Protein AF-G7EL21-F1 (afdb_monomer_lite)

Radius of gyration: 21.85 Å; chains: 1; bounding box: 55×38×61 Å

pLDDT: mean 81.53, std 14.67, range [32.59, 96.0]

Sequence (234 aa):
MVETQSALITNDAVVLGLLAVILGFIFKTSNSERPALKRFYKYVPALLLCYFLPSLLNTFGIVDGNKSNVYYVASRYLLPACLILLTISIDLKAIINLGPKALIMFLVGTLGIVIGGPLAILVVSVFDPNIVGGHGPDAVWRGMTTVAGSWIGGGANQASMKEMFEVGGDIFSVMVTVDVIVANIWMAVLLLMAANHKKIDAATGADTSAIEDLKNVLKPITPSMHVFLLLTIT

Secondary structure (DSSP, 8-state):
-------SB--HHHHHHHHHHHHHHHHHHHT---HHHHHHHHHS-HHHHHHHHHHHHHHTTSB-TTT-THHHHIIIIIHHHHHHHHHHHS-HHHHHHTTHHHHHHHHHHHHHHHHHHHHHHHHHHHH-HHHH---STT-HHHHHHHHHHHHHHHHHHHHHHHHHTT--HHHHHHHHHHHHHHHHHHHHHHHHHHHTHHHHHHHHT---HHHHHHHHHHS-SSTTHHHHHHHT--

Foldseek 3Di:
DPPPLQQQDDDLVVLVVVLVVQLVVLVCLCPDPDPVSVVVCLQPPSVNSNVPVNVVSCVVSNDPPVNHCNVVCCVPPVVVVVVVVVVVLDDPVLVCVCPVVVVVVVVVVVVCCVVVLVVVLVVVCVVPVVVQDDDPQAHLVLLVQLLVLCVVPRPVRSVVSCVVSVHDPVSVVVSVVCSVVVVVVVVSVVVNCVVVVVVVCVVVVNDCPSVVVVVVVSPDPDDCVVVVVVVVVD

Structure (mmCIF, N/CA/C/O backbone):
data_AF-G7EL21-F1
#
_entry.id   AF-G7EL21-F1
#
loop_
_atom_site.group_PDB
_atom_site.id
_atom_site.type_symbol
_atom_site.label_atom_id
_atom_site.label_alt_id
_atom_site.label_comp_id
_atom_site.label_asym_id
_atom_site.label_entity_id
_atom_site.label_seq_id
_atom_site.pdbx_PDB_ins_code
_atom_site.Cartn_x
_atom_site.Cartn_y
_atom_site.Cartn_z
_atom_site.occupancy
_atom_site.B_iso_or_equiv
_atom_site.auth_seq_id
_atom_site.auth_comp_id
_atom_site.auth_asym_id
_atom_site.auth_atom_id
_atom_site.pdbx_PDB_model_num
ATOM 1 N N . MET A 1 1 ? -5.943 -9.138 -35.737 1.00 33.69 1 MET A N 1
ATOM 2 C CA . MET A 1 1 ? -7.060 -8.177 -35.647 1.00 33.69 1 MET A CA 1
ATOM 3 C C . MET A 1 1 ? -7.671 -8.347 -34.271 1.00 33.69 1 MET A C 1
ATOM 5 O O . MET A 1 1 ? -8.226 -9.403 -34.012 1.00 33.69 1 MET A O 1
ATOM 9 N N . VAL A 1 2 ? -7.449 -7.396 -33.362 1.00 41.53 2 VAL A N 1
ATOM 10 C CA . VAL A 1 2 ? -8.116 -7.393 -32.051 1.00 41.53 2 VAL A CA 1
ATOM 11 C C . VAL A 1 2 ? -9.531 -6.891 -32.312 1.00 41.53 2 VAL A C 1
ATOM 13 O O . VAL A 1 2 ? -9.685 -5.760 -32.774 1.00 41.53 2 VAL A O 1
ATOM 16 N N . GLU A 1 3 ? -10.544 -7.736 -32.113 1.00 40.97 3 GLU A N 1
ATOM 17 C CA . GLU A 1 3 ? -11.933 -7.284 -32.173 1.00 40.97 3 GLU A CA 1
ATOM 18 C C . GLU A 1 3 ? -12.096 -6.111 -31.210 1.00 40.97 3 GLU A C 1
ATOM 20 O O . GLU A 1 3 ? -11.820 -6.212 -30.014 1.00 40.97 3 GLU A O 1
ATOM 25 N N . THR A 1 4 ? -12.489 -4.960 -31.748 1.00 46.72 4 THR A N 1
ATOM 26 C CA . THR A 1 4 ? -12.756 -3.764 -30.957 1.00 46.72 4 THR A CA 1
ATOM 27 C C . THR A 1 4 ? -14.120 -3.964 -30.317 1.00 46.72 4 THR A C 1
ATOM 29 O O . THR A 1 4 ? -15.129 -3.464 -30.810 1.00 46.72 4 THR A O 1
ATOM 32 N N . GLN A 1 5 ? -14.171 -4.770 -29.256 1.00 53.34 5 GLN A N 1
ATOM 33 C CA . GLN A 1 5 ? -15.379 -4.921 -28.464 1.00 53.34 5 GLN A CA 1
ATOM 34 C C . GLN A 1 5 ? -15.687 -3.540 -27.877 1.00 53.34 5 GLN A C 1
ATOM 36 O O . GLN A 1 5 ? -14.961 -3.027 -27.027 1.00 53.34 5 GLN A O 1
ATOM 41 N N . SER A 1 6 ? -16.702 -2.876 -28.430 1.00 64.06 6 SER A N 1
ATOM 42 C CA . SER A 1 6 ? -17.203 -1.622 -27.879 1.00 64.06 6 SER A CA 1
ATOM 43 C C . SER A 1 6 ? -17.669 -1.924 -26.467 1.00 64.06 6 SER A C 1
ATOM 45 O O . SER A 1 6 ? -18.556 -2.762 -26.298 1.00 64.06 6 SER A O 1
ATOM 47 N N . ALA A 1 7 ? -17.074 -1.269 -25.468 1.00 73.56 7 ALA A N 1
ATOM 48 C CA . ALA A 1 7 ? -17.533 -1.436 -24.102 1.00 73.56 7 ALA A CA 1
ATOM 49 C C . ALA A 1 7 ? -19.033 -1.153 -24.015 1.00 73.56 7 ALA A C 1
ATOM 51 O O . ALA A 1 7 ? -19.547 -0.239 -24.669 1.00 73.56 7 ALA A O 1
ATOM 52 N N . LEU A 1 8 ? -19.727 -1.970 -23.226 1.00 78.25 8 LEU A N 1
ATOM 53 C CA . LEU A 1 8 ? -21.184 -1.927 -23.136 1.00 78.25 8 LEU A CA 1
ATOM 54 C C . LEU A 1 8 ? -21.674 -0.602 -22.529 1.00 78.25 8 LEU A C 1
ATOM 56 O O . LEU A 1 8 ? -22.735 -0.103 -22.900 1.00 78.25 8 LEU A O 1
ATOM 60 N N . ILE A 1 9 ? -20.878 -0.012 -21.632 1.00 82.38 9 ILE A N 1
ATOM 61 C CA . ILE A 1 9 ? -21.122 1.299 -21.031 1.00 82.38 9 ILE A CA 1
ATOM 62 C C . ILE A 1 9 ? -20.020 2.267 -21.472 1.00 82.38 9 ILE A C 1
ATOM 64 O O . ILE A 1 9 ? -18.852 2.098 -21.130 1.00 82.38 9 ILE A O 1
ATOM 68 N N . THR A 1 10 ? -20.410 3.317 -22.196 1.00 84.12 10 THR A N 1
ATOM 69 C CA . THR A 1 10 ? -19.498 4.355 -22.714 1.00 84.12 10 THR A CA 1
ATOM 70 C C . THR A 1 10 ? -19.620 5.696 -21.989 1.00 84.12 10 THR A C 1
ATOM 72 O O . THR A 1 10 ? -18.770 6.565 -22.150 1.00 84.12 10 THR A O 1
ATOM 75 N N . ASN A 1 11 ? -20.676 5.888 -21.194 1.00 89.12 11 ASN A N 1
ATOM 76 C CA . ASN A 1 11 ? -20.904 7.127 -20.460 1.00 89.12 11 ASN A CA 1
ATOM 77 C C . ASN A 1 11 ? -20.112 7.133 -19.142 1.00 89.12 11 ASN A C 1
ATOM 79 O O . ASN A 1 11 ? -20.406 6.351 -18.236 1.00 89.12 11 ASN A O 1
ATOM 83 N N . ASP A 1 12 ? -19.165 8.063 -19.015 1.00 88.31 12 ASP A N 1
ATOM 84 C CA . ASP A 1 12 ? -18.283 8.183 -17.845 1.00 88.31 12 ASP A CA 1
ATOM 85 C C . ASP A 1 12 ? -19.038 8.379 -16.519 1.00 88.31 12 ASP A C 1
ATOM 87 O O . ASP A 1 12 ? -18.619 7.851 -15.489 1.00 88.31 12 ASP A O 1
ATOM 91 N N . ALA A 1 13 ? -20.175 9.084 -16.522 1.00 89.62 13 ALA A N 1
ATOM 92 C CA . ALA A 1 13 ? -20.978 9.277 -15.313 1.00 89.62 13 ALA A CA 1
ATOM 93 C C . ALA A 1 13 ? -21.644 7.969 -14.860 1.00 89.62 13 ALA A C 1
ATOM 95 O O . ALA A 1 13 ? -21.706 7.687 -13.663 1.00 89.62 13 ALA A O 1
ATOM 96 N N . VAL A 1 14 ? -22.093 7.139 -15.808 1.00 90.81 14 VAL A N 1
ATOM 97 C CA . VAL A 1 14 ? -22.650 5.810 -15.511 1.00 90.81 14 VAL A CA 1
ATOM 98 C C . VAL A 1 14 ? -21.560 4.873 -15.000 1.00 90.81 14 VAL A C 1
ATOM 100 O O . VAL A 1 14 ? -21.788 4.157 -14.026 1.00 90.81 14 VAL A O 1
ATOM 103 N N . VAL A 1 15 ? -20.365 4.909 -15.598 1.00 91.31 15 VAL A N 1
ATOM 104 C CA . VAL A 1 15 ? -19.206 4.142 -15.114 1.00 91.31 15 VAL A CA 1
ATOM 105 C C . VAL A 1 15 ? -18.861 4.547 -13.679 1.00 91.31 15 VAL A C 1
ATOM 107 O O . VAL A 1 15 ? -18.748 3.683 -12.809 1.00 91.31 15 VAL A O 1
ATOM 110 N N . LEU A 1 16 ? -18.759 5.849 -13.399 1.00 90.12 16 LEU A N 1
ATOM 111 C CA . LEU A 1 16 ? -18.483 6.352 -12.054 1.00 90.12 16 LEU A CA 1
ATOM 112 C C . LEU A 1 16 ? -19.569 5.932 -11.051 1.00 90.12 16 LEU A C 1
ATOM 114 O O . LEU A 1 16 ? -19.244 5.468 -9.958 1.00 90.12 16 LEU A O 1
ATOM 118 N N . GLY A 1 17 ? -20.846 6.044 -11.426 1.00 92.06 17 GLY A N 1
ATOM 119 C CA . GLY A 1 17 ? -21.973 5.612 -10.597 1.00 92.06 17 GLY A CA 1
ATOM 120 C C . GLY A 1 17 ? -21.947 4.111 -10.299 1.00 92.06 17 GLY A C 1
ATOM 121 O O . GLY A 1 17 ? -22.135 3.707 -9.153 1.00 92.06 17 GLY A O 1
ATOM 122 N N . LEU A 1 18 ? -21.638 3.279 -11.296 1.00 93.12 18 LEU A N 1
ATOM 123 C CA . LEU A 1 18 ? -21.485 1.833 -11.128 1.00 93.12 18 LEU A CA 1
ATOM 124 C C . LEU A 1 18 ? -20.355 1.497 -10.144 1.00 93.12 18 LEU A C 1
ATOM 126 O O . LEU A 1 18 ? -20.550 0.691 -9.232 1.00 93.12 18 LEU A O 1
ATOM 130 N N . LEU A 1 19 ? -19.195 2.145 -10.286 1.00 91.69 19 LEU A N 1
ATOM 131 C CA . LEU A 1 19 ? -18.069 1.971 -9.366 1.00 91.69 19 LEU A CA 1
ATOM 132 C C . LEU A 1 19 ? -18.427 2.420 -7.942 1.00 91.69 19 LEU A C 1
ATOM 134 O O . LEU A 1 19 ? -18.120 1.711 -6.982 1.00 91.69 19 LEU A O 1
ATOM 138 N N . ALA A 1 20 ? -19.131 3.545 -7.793 1.00 92.88 20 ALA A N 1
ATOM 139 C CA . ALA A 1 20 ? -19.605 4.028 -6.498 1.00 92.88 20 ALA A CA 1
ATOM 140 C C . ALA A 1 20 ? -20.587 3.044 -5.835 1.00 92.88 20 ALA A C 1
ATOM 142 O O . ALA A 1 20 ? -20.479 2.780 -4.636 1.00 92.88 20 ALA A O 1
ATOM 143 N N . VAL A 1 21 ? -21.499 2.442 -6.607 1.00 95.00 21 VAL A N 1
ATOM 144 C CA . VAL A 1 21 ? -22.424 1.406 -6.117 1.00 95.00 21 VAL A CA 1
ATOM 145 C C . VAL A 1 21 ? -21.670 0.158 -5.664 1.00 95.00 21 VAL A C 1
ATOM 147 O O . VAL A 1 21 ? -21.981 -0.379 -4.600 1.00 95.00 21 VAL A O 1
ATOM 150 N N . ILE A 1 22 ? -20.660 -0.288 -6.415 1.00 94.00 22 ILE A N 1
ATOM 151 C CA . ILE A 1 22 ? -19.822 -1.433 -6.030 1.00 94.00 22 ILE A CA 1
ATOM 152 C C . ILE A 1 22 ? -19.093 -1.149 -4.714 1.00 94.00 22 ILE A C 1
ATOM 154 O O . ILE A 1 22 ? -19.155 -1.966 -3.795 1.00 94.00 22 ILE A O 1
ATOM 158 N N . LEU A 1 23 ? -18.457 0.018 -4.582 1.00 91.12 23 LEU A N 1
ATOM 159 C CA . LEU A 1 23 ? -17.774 0.418 -3.347 1.00 91.12 23 LEU A CA 1
ATOM 160 C C . LEU A 1 23 ? -18.746 0.492 -2.162 1.00 91.12 23 LEU A C 1
ATOM 162 O O . LEU A 1 23 ? -18.480 -0.079 -1.102 1.00 91.12 23 LEU A O 1
ATOM 166 N N . GLY A 1 24 ? -19.898 1.140 -2.350 1.00 91.88 24 GLY A N 1
ATOM 167 C CA . GLY A 1 24 ? -20.941 1.233 -1.331 1.00 91.88 24 GLY A CA 1
ATOM 168 C C . GLY A 1 24 ? -21.472 -0.139 -0.913 1.00 91.88 24 GLY A C 1
ATOM 169 O O . GLY A 1 24 ? -21.661 -0.391 0.279 1.00 91.88 24 GLY A O 1
ATOM 170 N N . PHE A 1 25 ? -21.656 -1.053 -1.869 1.00 94.12 25 PHE A N 1
ATOM 171 C CA . PHE A 1 25 ? -22.040 -2.434 -1.598 1.00 94.12 25 PHE A CA 1
ATOM 172 C C . PHE A 1 25 ? -20.986 -3.143 -0.746 1.00 94.12 25 PHE A C 1
ATOM 174 O O . PHE A 1 25 ? -21.341 -3.651 0.316 1.00 94.12 25 PHE A O 1
ATOM 181 N N . ILE A 1 26 ? -19.710 -3.107 -1.152 1.00 91.56 26 ILE A N 1
ATOM 182 C CA . ILE A 1 26 ? -18.604 -3.763 -0.437 1.00 91.56 26 ILE A CA 1
ATOM 183 C C . ILE A 1 26 ? -18.505 -3.262 1.005 1.00 91.56 26 ILE A C 1
ATOM 185 O O . ILE A 1 26 ? -18.438 -4.081 1.922 1.00 91.56 26 ILE A O 1
ATOM 189 N N . PHE A 1 27 ? -18.518 -1.944 1.226 1.00 87.88 27 PHE A N 1
ATOM 190 C CA . PHE A 1 27 ? -18.412 -1.386 2.578 1.00 87.88 27 PHE A CA 1
ATOM 191 C C . PHE A 1 27 ? -19.641 -1.697 3.438 1.00 87.88 27 PHE A C 1
ATOM 193 O O . PHE A 1 27 ? -19.521 -1.973 4.635 1.00 87.88 27 PHE A O 1
ATOM 200 N N . LYS A 1 28 ? -20.836 -1.711 2.838 1.00 91.38 28 LYS A N 1
ATOM 201 C CA . LYS A 1 28 ? -22.066 -2.095 3.540 1.00 91.38 28 LYS A CA 1
ATOM 202 C C . LYS A 1 28 ? -22.043 -3.565 3.952 1.00 91.38 28 LYS A C 1
ATOM 204 O O . LYS A 1 28 ? -22.466 -3.895 5.061 1.00 91.38 28 LYS A O 1
ATOM 209 N N . THR A 1 29 ? -21.569 -4.457 3.086 1.00 91.12 29 THR A N 1
ATOM 210 C CA . THR A 1 29 ? -21.478 -5.887 3.397 1.00 91.12 29 THR A CA 1
ATOM 211 C C . THR A 1 29 ? -20.322 -6.198 4.343 1.00 91.12 29 THR A C 1
ATOM 213 O O . THR A 1 29 ? -20.491 -7.073 5.193 1.00 91.12 29 THR A O 1
ATOM 216 N N . SER A 1 30 ? -19.202 -5.469 4.274 1.00 84.50 30 SER A N 1
ATOM 217 C CA . SER A 1 30 ? -18.060 -5.653 5.183 1.00 84.50 30 SER A CA 1
ATOM 218 C C . SER A 1 30 ? -18.361 -5.210 6.612 1.00 84.50 30 SER A C 1
ATOM 220 O O . SER A 1 30 ? -17.923 -5.862 7.555 1.00 84.50 30 SER A O 1
ATOM 222 N N . ASN A 1 31 ? -19.150 -4.146 6.782 1.00 85.06 31 ASN A N 1
ATOM 223 C CA . ASN A 1 31 ? -19.590 -3.665 8.097 1.00 85.06 31 ASN A CA 1
ATOM 224 C C . ASN A 1 31 ? -20.866 -4.364 8.599 1.00 85.06 31 ASN A C 1
ATOM 226 O O . ASN A 1 31 ? -21.398 -4.010 9.649 1.00 85.06 31 ASN A O 1
ATOM 230 N N . SER A 1 32 ? -21.386 -5.350 7.862 1.00 87.75 32 SER A N 1
ATOM 231 C CA . SER A 1 32 ? -22.604 -6.060 8.247 1.00 87.75 32 SER A CA 1
ATOM 232 C C . SER A 1 32 ? -22.361 -7.031 9.403 1.00 87.75 32 SER A C 1
ATOM 234 O O . SER A 1 32 ? -21.370 -7.761 9.444 1.00 87.75 32 SER A O 1
ATOM 236 N N . GLU A 1 33 ? -23.327 -7.136 10.316 1.00 87.19 33 GLU A N 1
ATOM 237 C CA . GLU A 1 33 ? -23.221 -8.060 11.447 1.00 87.19 33 GLU A CA 1
ATOM 238 C C . GLU A 1 33 ? -23.506 -9.530 11.104 1.00 87.19 33 GLU A C 1
ATOM 240 O O . GLU A 1 33 ? -23.265 -10.408 11.939 1.00 87.19 33 GLU A O 1
ATOM 245 N N . ARG A 1 34 ? -23.980 -9.811 9.881 1.00 90.94 34 ARG A N 1
ATOM 246 C CA . ARG A 1 34 ? -24.409 -11.149 9.448 1.00 90.94 34 ARG A CA 1
ATOM 247 C C . ARG A 1 34 ? -23.256 -12.168 9.511 1.00 90.94 34 ARG A C 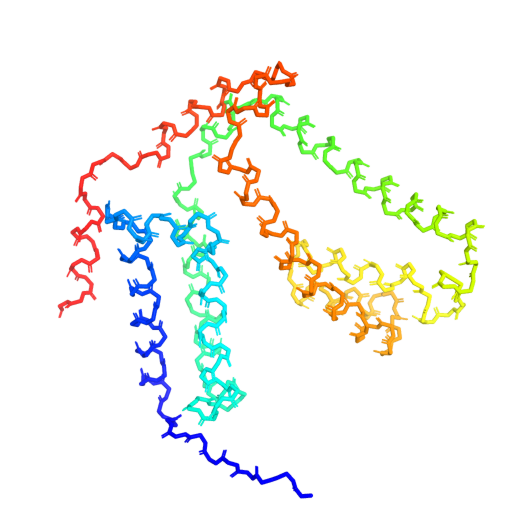1
ATOM 249 O O . ARG A 1 34 ? -22.188 -11.916 8.949 1.00 90.94 34 ARG A O 1
ATOM 256 N N . PRO A 1 35 ? -23.469 -13.366 10.091 1.00 86.81 35 PRO A N 1
ATOM 257 C CA . PRO A 1 35 ? -22.398 -14.339 10.335 1.00 86.81 35 PRO A CA 1
ATOM 258 C C . PRO A 1 35 ? -21.752 -14.881 9.050 1.00 86.81 35 PRO A C 1
ATOM 260 O O . PRO A 1 35 ? -20.539 -15.086 9.016 1.00 86.81 35 PRO A O 1
ATOM 263 N N . ALA A 1 36 ? -22.528 -15.061 7.975 1.00 91.88 36 ALA A N 1
ATOM 264 C CA . ALA A 1 36 ? -22.004 -15.495 6.678 1.00 91.88 36 ALA A CA 1
ATOM 265 C C . ALA A 1 36 ? -21.047 -14.458 6.060 1.00 91.88 36 ALA A C 1
ATOM 267 O O . ALA A 1 36 ? -19.962 -14.818 5.609 1.00 91.88 36 ALA A O 1
ATOM 268 N N . LEU A 1 37 ? -21.413 -13.170 6.108 1.00 88.19 37 LEU A N 1
ATOM 269 C CA . LEU A 1 37 ? -20.582 -12.078 5.590 1.00 88.19 37 LEU A CA 1
ATOM 270 C C . LEU A 1 37 ? -19.325 -11.890 6.441 1.00 88.19 37 LEU A C 1
ATOM 272 O O . LEU A 1 37 ? -18.234 -11.808 5.889 1.00 88.19 37 LEU A O 1
ATOM 276 N N . LYS A 1 38 ? -19.437 -11.941 7.774 1.00 84.88 38 LYS A N 1
ATOM 277 C CA . LYS A 1 38 ? -18.266 -11.917 8.669 1.00 84.88 38 LYS A CA 1
ATOM 278 C C . LYS A 1 38 ? -17.278 -13.042 8.360 1.00 84.88 38 LYS A C 1
ATOM 280 O O . LYS A 1 38 ? -16.072 -12.811 8.341 1.00 84.88 38 LYS A O 1
ATOM 285 N N . ARG A 1 39 ? -17.770 -14.260 8.097 1.00 85.38 39 ARG A N 1
ATOM 286 C CA . ARG A 1 39 ? -16.912 -15.387 7.705 1.00 85.38 39 ARG A CA 1
ATOM 287 C C . ARG A 1 39 ? -16.270 -15.153 6.337 1.00 85.38 39 ARG A C 1
ATOM 289 O O . ARG A 1 39 ? -15.089 -15.434 6.202 1.00 85.38 39 ARG A O 1
ATOM 296 N N . PHE A 1 40 ? -17.003 -14.631 5.359 1.00 87.62 40 PHE A N 1
ATOM 297 C CA . PHE A 1 40 ? -16.454 -14.311 4.040 1.00 87.62 40 PHE A CA 1
ATOM 298 C C . PHE A 1 40 ? -15.344 -13.248 4.121 1.00 87.62 40 PHE A C 1
ATOM 300 O O . PHE A 1 40 ? -14.220 -13.509 3.694 1.00 87.62 40 PHE A O 1
ATOM 307 N N . TYR A 1 41 ? -15.613 -12.112 4.773 1.00 82.69 41 TYR A N 1
ATOM 308 C CA . TYR A 1 41 ? -14.653 -11.010 4.929 1.00 82.69 41 TYR A CA 1
ATOM 309 C C . TYR A 1 41 ? -13.456 -11.334 5.831 1.00 82.69 41 TYR A C 1
ATOM 311 O O . TYR A 1 41 ? -12.447 -10.634 5.788 1.00 82.69 41 TYR A O 1
ATOM 319 N N . LYS A 1 42 ? -13.529 -12.416 6.616 1.00 78.69 42 LYS A N 1
ATOM 320 C CA . LYS A 1 42 ? -12.374 -12.964 7.339 1.00 78.69 42 LYS A CA 1
ATOM 321 C C . LYS A 1 42 ? -11.310 -13.530 6.391 1.00 78.69 42 LYS A C 1
ATOM 323 O O . LYS A 1 42 ? -10.132 -13.481 6.726 1.00 78.69 42 LYS A O 1
ATOM 328 N N . TYR A 1 43 ? -11.717 -14.095 5.253 1.00 77.94 43 TYR A N 1
ATOM 329 C CA . TYR A 1 43 ? -10.805 -14.695 4.272 1.00 77.94 43 TYR A CA 1
ATOM 330 C C . TYR A 1 43 ? -10.537 -13.775 3.082 1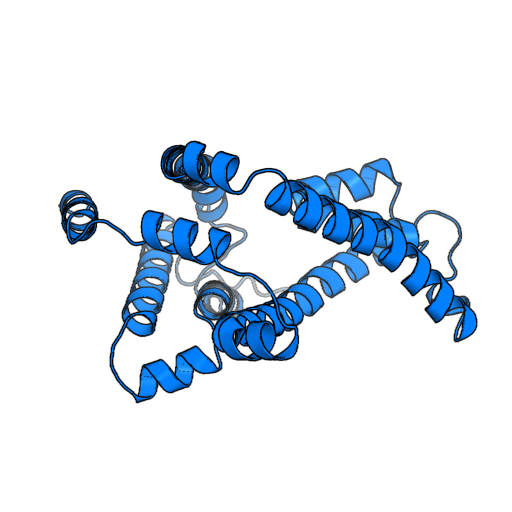.00 77.94 43 TYR A C 1
ATOM 332 O O . TYR A 1 43 ? -9.437 -13.788 2.541 1.00 77.94 43 TYR A O 1
ATOM 340 N N . VAL A 1 44 ? -11.533 -12.983 2.680 1.00 79.50 44 VAL A N 1
ATOM 341 C CA . VAL A 1 44 ? -11.462 -12.088 1.523 1.00 79.50 44 VAL A CA 1
ATOM 342 C C . VAL A 1 44 ? -11.598 -10.644 2.008 1.00 79.50 44 VAL A C 1
ATOM 344 O O . VAL A 1 44 ? -12.711 -10.197 2.289 1.00 79.50 44 VAL A O 1
ATOM 347 N N . PRO A 1 45 ? -10.493 -9.890 2.134 1.00 75.62 45 PRO A N 1
ATOM 348 C CA . PRO A 1 45 ? -10.553 -8.516 2.612 1.00 75.62 45 PRO A CA 1
ATOM 349 C C . PRO A 1 45 ? -11.356 -7.602 1.679 1.00 75.62 45 PRO A C 1
ATOM 351 O O . PRO A 1 45 ? -11.323 -7.754 0.460 1.00 75.62 45 PRO A O 1
ATOM 354 N N . ALA A 1 46 ? -12.027 -6.593 2.239 1.00 81.19 46 ALA A N 1
ATOM 355 C CA . ALA A 1 46 ? -12.816 -5.638 1.456 1.00 81.19 46 ALA A CA 1
ATOM 356 C C . ALA A 1 46 ? -11.982 -4.904 0.391 1.00 81.19 46 ALA A C 1
ATOM 358 O O . ALA A 1 46 ? -12.431 -4.767 -0.743 1.00 81.19 46 ALA A O 1
ATOM 359 N N . LEU A 1 47 ? -10.746 -4.511 0.725 1.00 74.56 47 LEU A N 1
ATOM 360 C CA . LEU A 1 47 ? -9.823 -3.850 -0.207 1.00 74.56 47 LEU A CA 1
ATOM 361 C C . LEU A 1 47 ? -9.539 -4.698 -1.454 1.00 74.56 47 LEU A C 1
ATOM 363 O O . LEU A 1 47 ? -9.504 -4.164 -2.559 1.00 74.56 47 LEU A O 1
ATOM 367 N N . LEU A 1 48 ? -9.407 -6.019 -1.287 1.00 77.94 48 LEU A N 1
ATOM 368 C CA . LEU A 1 48 ? -9.199 -6.940 -2.403 1.00 77.94 48 LEU A CA 1
ATOM 369 C C . LEU A 1 48 ? -10.395 -6.910 -3.363 1.00 77.94 48 LEU A C 1
ATOM 371 O O . LEU A 1 48 ? -10.214 -6.837 -4.574 1.00 77.94 48 LEU A O 1
ATOM 375 N N . LEU A 1 49 ? -11.622 -6.903 -2.833 1.00 82.06 49 LEU A N 1
ATOM 376 C CA . LEU A 1 49 ? -12.840 -6.816 -3.647 1.00 82.06 49 LEU A CA 1
ATOM 377 C C . LEU A 1 49 ? -12.972 -5.469 -4.357 1.00 82.06 49 LEU A C 1
ATOM 379 O O . LEU A 1 49 ? -13.432 -5.439 -5.498 1.00 82.06 49 LEU A O 1
ATOM 383 N N . CYS A 1 50 ? -12.554 -4.376 -3.711 1.00 81.50 50 CYS A N 1
ATOM 384 C CA . CYS A 1 50 ? -12.558 -3.042 -4.313 1.00 81.50 50 CYS A CA 1
ATOM 385 C C . CYS A 1 50 ? -11.639 -2.954 -5.536 1.00 81.50 50 CYS A C 1
ATOM 387 O O . CYS A 1 50 ? -11.896 -2.143 -6.417 1.00 81.50 50 CYS A O 1
ATOM 389 N N . TYR A 1 51 ? -10.595 -3.781 -5.607 1.00 78.25 51 TYR A N 1
ATOM 390 C CA . TYR A 1 51 ? -9.733 -3.887 -6.784 1.00 78.25 51 TYR A CA 1
ATOM 391 C C . TYR A 1 51 ? -10.269 -4.907 -7.800 1.00 78.25 51 TYR A C 1
ATOM 393 O O . TYR A 1 51 ? -10.317 -4.646 -9.002 1.00 78.25 51 TYR A O 1
ATOM 401 N N . PHE A 1 52 ? -10.716 -6.063 -7.310 1.00 82.88 52 PHE A N 1
ATOM 402 C CA . PHE A 1 52 ? -11.093 -7.203 -8.139 1.00 82.88 52 PHE A CA 1
ATOM 403 C C . PHE A 1 52 ? -12.420 -7.015 -8.889 1.00 82.88 52 PHE A C 1
ATOM 405 O O . PHE A 1 52 ? -12.518 -7.354 -10.063 1.00 82.88 52 PHE A O 1
ATOM 412 N N . LEU A 1 53 ? -13.460 -6.470 -8.250 1.00 89.06 53 LEU A N 1
ATOM 413 C CA . LEU A 1 53 ? -14.759 -6.314 -8.917 1.00 89.06 53 LEU A CA 1
ATOM 414 C C . LEU A 1 53 ? -14.711 -5.305 -10.081 1.00 89.06 53 LEU A C 1
ATOM 416 O O . LEU A 1 53 ? -15.219 -5.640 -11.153 1.00 89.06 53 LEU A O 1
ATOM 420 N N . PRO A 1 54 ? -14.076 -4.120 -9.952 1.00 87.19 54 PRO A N 1
ATOM 421 C CA . PRO A 1 54 ? -13.886 -3.222 -11.090 1.00 87.19 54 PRO A CA 1
ATOM 422 C C . PRO A 1 54 ? -13.040 -3.822 -12.216 1.00 87.19 54 PRO A C 1
ATOM 424 O O . PRO A 1 54 ? -13.345 -3.591 -13.385 1.00 87.19 54 PRO A O 1
ATOM 427 N N . SER A 1 55 ? -12.007 -4.614 -11.898 1.00 83.69 55 SER A N 1
ATOM 428 C CA . SER A 1 55 ? -11.178 -5.237 -12.936 1.00 83.69 55 SER A CA 1
ATOM 429 C C . SER A 1 55 ? -11.960 -6.270 -13.751 1.00 83.69 55 SER A C 1
ATOM 431 O O . SER A 1 55 ? -11.810 -6.298 -14.971 1.00 83.69 55 SER A O 1
ATOM 433 N N . LEU A 1 56 ? -12.876 -7.025 -13.129 1.00 88.56 56 LEU A N 1
ATOM 434 C CA . LEU A 1 56 ? -13.793 -7.917 -13.848 1.00 88.56 56 LEU A CA 1
ATOM 435 C C . LEU A 1 56 ? -14.691 -7.162 -14.835 1.00 88.56 56 LEU A C 1
ATOM 437 O O . LEU A 1 56 ? -14.889 -7.642 -15.949 1.00 88.56 56 LEU A O 1
ATOM 441 N N . LEU A 1 57 ? -15.206 -5.979 -14.473 1.00 89.81 57 LEU A N 1
ATOM 442 C CA . LEU A 1 57 ? -15.998 -5.163 -15.406 1.00 89.81 57 LEU A CA 1
ATOM 443 C C . LEU A 1 57 ? -15.197 -4.800 -16.661 1.00 89.81 57 LEU A C 1
ATOM 445 O O . LEU A 1 57 ? -15.745 -4.820 -17.762 1.00 89.81 57 LEU A O 1
ATOM 449 N N . ASN A 1 58 ? -13.909 -4.497 -16.493 1.00 86.19 58 ASN A N 1
ATOM 450 C CA . ASN A 1 58 ? -13.008 -4.215 -17.603 1.00 86.19 58 ASN A CA 1
ATOM 451 C C . ASN A 1 58 ? -12.699 -5.477 -18.425 1.00 86.19 58 ASN A C 1
ATOM 453 O O . ASN A 1 58 ? -12.787 -5.453 -19.649 1.00 86.19 58 ASN A O 1
ATOM 457 N N . THR A 1 59 ? -12.407 -6.605 -17.772 1.00 84.31 59 THR A N 1
ATOM 458 C CA . THR A 1 59 ? -12.128 -7.885 -18.448 1.00 84.31 59 THR A CA 1
ATOM 459 C C . THR A 1 59 ? -13.321 -8.410 -19.248 1.00 84.31 59 THR A C 1
ATOM 461 O O . THR A 1 59 ? -13.127 -8.953 -20.331 1.00 84.31 59 THR A O 1
ATOM 464 N N . PHE A 1 60 ? -14.549 -8.236 -18.755 1.00 89.88 60 PHE A N 1
ATOM 465 C CA . PHE A 1 60 ? -15.769 -8.637 -19.466 1.00 89.88 60 PHE A CA 1
ATOM 466 C C . PHE A 1 60 ? -16.254 -7.601 -20.496 1.00 89.88 60 PHE A C 1
ATOM 468 O O . PHE A 1 60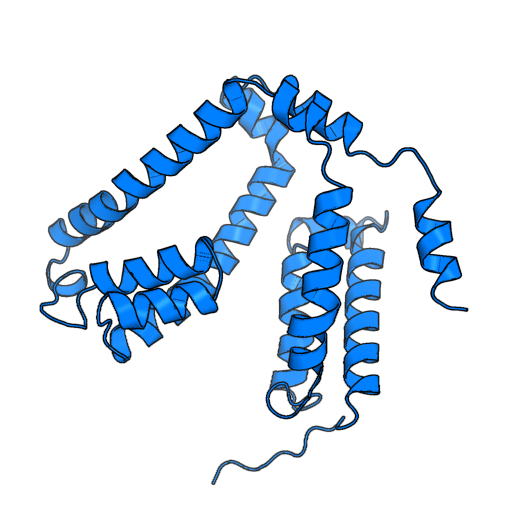 ? -17.333 -7.774 -21.059 1.00 89.88 60 PHE A O 1
ATOM 475 N N . GLY A 1 61 ? -15.504 -6.517 -20.731 1.00 85.44 61 GLY A N 1
ATOM 476 C CA . GLY A 1 61 ? -15.875 -5.479 -21.698 1.00 85.44 61 GLY A CA 1
ATOM 477 C C . GLY A 1 61 ? -17.114 -4.665 -21.301 1.00 85.44 61 GLY A C 1
ATOM 478 O O . GLY A 1 61 ? -17.748 -4.038 -22.149 1.00 85.44 61 GLY A O 1
ATOM 479 N N . ILE A 1 62 ? -17.496 -4.664 -20.020 1.00 87.56 62 ILE A N 1
ATOM 480 C CA . ILE A 1 62 ? -18.619 -3.856 -19.517 1.00 87.56 62 ILE A CA 1
ATOM 481 C C . ILE A 1 62 ? -18.208 -2.380 -19.459 1.00 87.56 62 ILE A C 1
ATOM 483 O O . ILE A 1 62 ? -18.995 -1.503 -19.813 1.00 87.56 62 ILE A O 1
ATOM 487 N N . VAL A 1 63 ? -16.966 -2.117 -19.048 1.00 87.56 63 VAL A N 1
ATOM 488 C CA . VAL A 1 63 ? -16.352 -0.785 -18.967 1.00 87.56 63 VAL A CA 1
ATOM 489 C C . VAL A 1 63 ? -15.012 -0.816 -19.701 1.00 87.56 63 VAL A C 1
ATOM 491 O O . VAL A 1 63 ? -14.273 -1.781 -19.563 1.00 87.56 63 VAL A O 1
ATOM 494 N N . ASP A 1 64 ? -14.672 0.241 -20.442 1.00 84.19 64 ASP A N 1
ATOM 495 C CA . ASP A 1 64 ? -13.326 0.428 -21.003 1.00 84.19 64 ASP A CA 1
ATOM 496 C C . ASP A 1 64 ? -12.529 1.387 -20.112 1.00 84.19 64 ASP A C 1
ATOM 498 O O . ASP A 1 64 ? -12.725 2.606 -20.153 1.00 84.19 64 ASP A O 1
ATOM 502 N N . GLY A 1 65 ? -11.628 0.837 -19.295 1.00 76.06 65 GLY A N 1
ATOM 503 C CA . GLY A 1 65 ? -10.791 1.632 -18.395 1.00 76.06 65 GLY A CA 1
ATOM 504 C C . GLY A 1 65 ? -9.779 2.542 -19.103 1.00 76.06 65 GLY A C 1
ATOM 505 O O . GLY A 1 65 ? -9.310 3.496 -18.488 1.00 76.06 65 GLY A O 1
ATOM 506 N N . ASN A 1 66 ? -9.455 2.284 -20.376 1.00 76.12 66 ASN A N 1
ATOM 507 C CA . ASN A 1 66 ? -8.475 3.065 -21.137 1.00 76.12 66 ASN A CA 1
ATOM 508 C C . ASN A 1 66 ? -9.116 4.237 -21.888 1.00 76.12 66 ASN A C 1
ATOM 510 O O . ASN A 1 66 ? -8.468 5.264 -22.086 1.00 76.12 66 ASN A O 1
ATOM 514 N N . LYS A 1 67 ? -10.371 4.089 -22.328 1.00 80.38 67 LYS A N 1
ATOM 515 C CA . LYS A 1 67 ? -11.111 5.164 -23.016 1.00 80.38 67 LYS A CA 1
ATOM 516 C C . LYS A 1 67 ? -11.914 6.056 -22.076 1.00 80.38 67 LYS A C 1
ATOM 518 O O . LYS A 1 67 ? -12.208 7.191 -22.438 1.00 80.38 67 LYS A O 1
ATOM 523 N N . SER A 1 68 ? -12.293 5.550 -20.905 1.00 83.19 68 SER A N 1
ATOM 524 C CA . SER A 1 68 ? -13.082 6.309 -19.939 1.00 83.19 68 SER A CA 1
ATOM 525 C C . SER A 1 68 ? -12.260 7.418 -19.272 1.00 83.19 68 SER A C 1
ATOM 527 O O . SER A 1 68 ? -11.133 7.199 -18.825 1.00 83.19 68 SER A O 1
ATOM 529 N N . ASN A 1 69 ? -12.853 8.603 -19.102 1.00 87.44 69 ASN A N 1
ATOM 530 C CA . ASN A 1 69 ? -12.222 9.699 -18.355 1.00 87.44 69 ASN A CA 1
ATOM 531 C C . ASN A 1 69 ? -12.327 9.524 -16.832 1.00 87.44 69 ASN A C 1
ATOM 533 O O . ASN A 1 69 ? -11.886 10.390 -16.075 1.00 87.44 69 ASN A O 1
ATOM 537 N N . VAL A 1 70 ? -12.889 8.418 -16.338 1.00 87.19 70 VAL A N 1
ATOM 538 C CA . VAL A 1 70 ? -13.055 8.197 -14.896 1.00 87.19 70 VAL A CA 1
ATOM 539 C C . VAL A 1 70 ? -11.712 8.170 -14.166 1.00 87.19 70 VAL A C 1
ATOM 541 O O . VAL A 1 70 ? -11.607 8.750 -13.087 1.00 87.19 70 VAL A O 1
ATOM 544 N N . TYR A 1 71 ? -10.657 7.601 -14.763 1.00 83.25 71 TYR A N 1
ATOM 545 C CA . TYR A 1 71 ? -9.314 7.655 -14.174 1.00 83.25 71 TYR A CA 1
ATOM 546 C C . TYR A 1 71 ? -8.797 9.097 -14.045 1.00 83.25 71 TYR A C 1
ATOM 548 O O . TYR A 1 71 ? -8.215 9.465 -13.022 1.00 83.25 71 TYR A O 1
ATOM 556 N N . TYR A 1 72 ? -9.046 9.939 -15.052 1.00 86.69 72 TYR A N 1
ATOM 557 C CA . TYR A 1 72 ? -8.696 11.358 -15.013 1.00 86.69 72 TYR A CA 1
ATOM 558 C C . TYR A 1 72 ? -9.418 12.070 -13.867 1.00 86.69 72 TYR A C 1
ATOM 560 O O . TYR A 1 72 ? -8.786 12.767 -13.071 1.00 86.69 72 TYR A O 1
ATOM 568 N N . VAL A 1 73 ? -10.731 11.855 -13.746 1.00 88.75 73 VAL A N 1
ATOM 569 C CA . VAL A 1 73 ? -11.536 12.471 -12.685 1.00 88.75 73 VAL A CA 1
ATOM 570 C C . VAL A 1 73 ? -11.071 12.003 -11.301 1.00 88.75 73 VAL A C 1
ATOM 572 O O . VAL A 1 73 ? -10.852 12.819 -10.401 1.00 88.75 73 VAL A O 1
ATOM 575 N N . ALA A 1 74 ? -10.860 10.695 -11.144 1.00 86.62 74 ALA A N 1
ATOM 576 C CA . ALA A 1 74 ? -10.421 10.093 -9.894 1.00 86.62 74 ALA A CA 1
ATOM 577 C C . ALA A 1 74 ? -9.033 10.588 -9.469 1.00 86.62 74 ALA A C 1
ATOM 579 O O . ALA A 1 74 ? -8.864 11.019 -8.334 1.00 86.62 74 ALA A O 1
ATOM 580 N N . SER A 1 75 ? -8.051 10.580 -10.370 1.00 81.81 75 SER A N 1
ATOM 581 C CA . SER A 1 75 ? -6.670 10.959 -10.042 1.00 81.81 75 SER A CA 1
ATOM 582 C C . SER A 1 75 ? -6.470 12.463 -9.836 1.00 81.81 75 SER A C 1
ATOM 584 O O . SER A 1 75 ? -5.620 12.842 -9.033 1.00 81.81 75 SER A O 1
ATOM 586 N N . ARG A 1 76 ? -7.233 13.328 -10.523 1.00 87.00 76 ARG A N 1
ATOM 587 C CA . ARG A 1 76 ? -7.012 14.789 -10.487 1.00 87.00 76 ARG A CA 1
ATOM 588 C C . ARG A 1 76 ? -7.961 15.576 -9.596 1.00 87.00 76 ARG A C 1
ATOM 590 O O . ARG A 1 76 ? -7.596 16.673 -9.189 1.00 87.00 76 ARG A O 1
ATOM 597 N N . TYR A 1 77 ? -9.140 15.045 -9.279 1.00 89.88 77 TYR A N 1
ATOM 598 C CA . TYR A 1 77 ? -10.096 15.744 -8.412 1.00 89.88 77 TYR A CA 1
ATOM 599 C C . TYR A 1 77 ? -10.377 14.961 -7.136 1.00 89.88 77 TYR A C 1
ATOM 601 O O . TYR A 1 77 ? -10.245 15.515 -6.046 1.00 89.88 77 TYR A O 1
ATOM 609 N N . LEU A 1 78 ? -10.709 13.670 -7.251 1.00 87.94 78 LEU A N 1
ATOM 610 C CA . LEU A 1 78 ? -11.087 12.875 -6.079 1.00 87.94 78 LEU A CA 1
ATOM 611 C C . LEU A 1 78 ? -9.881 12.571 -5.188 1.00 87.94 78 LEU A C 1
ATOM 613 O O . LEU A 1 78 ? -9.933 12.843 -3.995 1.00 87.94 78 LEU A O 1
ATOM 617 N N . LEU A 1 79 ? -8.781 12.067 -5.753 1.00 87.69 79 LEU A N 1
ATOM 618 C CA . LEU A 1 79 ? -7.595 11.683 -4.991 1.00 87.69 79 LEU A CA 1
ATOM 619 C C . LEU A 1 79 ? -6.982 12.879 -4.239 1.00 87.69 79 LEU A C 1
ATOM 621 O O . LEU A 1 79 ? -6.785 12.745 -3.032 1.00 87.69 79 LEU A O 1
ATOM 625 N N . PRO A 1 80 ? -6.754 14.062 -4.850 1.00 88.06 80 PRO A N 1
ATOM 626 C CA . PRO A 1 80 ? -6.250 15.217 -4.111 1.00 88.06 80 PRO A CA 1
ATOM 627 C C . PRO A 1 80 ? -7.204 15.678 -3.004 1.00 88.06 80 PRO A C 1
ATOM 629 O O . PRO A 1 80 ? -6.756 15.955 -1.893 1.00 88.06 80 PRO A O 1
ATOM 632 N N . ALA A 1 81 ? -8.518 15.698 -3.259 1.00 91.62 81 ALA A N 1
ATOM 633 C CA . ALA A 1 81 ? -9.506 16.034 -2.235 1.00 91.62 81 ALA A CA 1
ATOM 634 C C . ALA A 1 81 ? -9.494 15.022 -1.075 1.00 91.62 81 ALA A C 1
ATOM 636 O O . ALA A 1 81 ? -9.478 15.421 0.089 1.00 91.62 81 ALA A O 1
ATOM 637 N N . CYS A 1 82 ? -9.427 13.721 -1.372 1.00 86.81 82 CYS A N 1
ATOM 638 C CA . CYS A 1 82 ? -9.300 12.663 -0.372 1.00 86.81 82 CYS A CA 1
ATOM 639 C C . CYS A 1 82 ? -8.021 12.808 0.456 1.00 86.81 82 CYS A C 1
ATOM 641 O O . CYS A 1 82 ? -8.076 12.633 1.669 1.00 86.81 82 CYS A O 1
ATOM 643 N N . LEU A 1 83 ? -6.888 13.153 -0.163 1.00 85.88 83 LEU A N 1
ATOM 644 C CA . LEU A 1 83 ? -5.632 13.381 0.554 1.00 85.88 83 LEU A CA 1
ATOM 645 C C . LEU A 1 83 ? -5.735 14.579 1.500 1.00 85.88 83 LEU A C 1
ATOM 647 O O . LEU A 1 83 ? -5.287 14.479 2.640 1.00 85.88 83 LEU A O 1
ATOM 651 N N . ILE A 1 84 ? -6.367 15.679 1.080 1.00 90.56 84 ILE A N 1
ATOM 652 C CA . ILE A 1 84 ? -6.615 16.836 1.954 1.00 90.56 84 ILE A CA 1
ATOM 653 C C . ILE A 1 84 ? -7.511 16.432 3.130 1.00 90.56 84 ILE A C 1
ATOM 655 O O . ILE A 1 84 ? -7.164 16.694 4.281 1.00 90.56 84 ILE A O 1
ATOM 659 N N . LEU A 1 85 ? -8.633 15.758 2.862 1.00 86.50 85 LEU A N 1
ATOM 660 C CA . LEU A 1 85 ? -9.562 15.308 3.904 1.00 86.50 85 LEU A CA 1
ATOM 661 C C . LEU A 1 85 ? -8.895 14.342 4.886 1.00 86.50 85 LEU A C 1
ATOM 663 O O . LEU A 1 85 ? -9.061 14.484 6.098 1.00 86.50 85 LEU A O 1
ATOM 667 N N . LEU A 1 86 ? -8.106 13.395 4.376 1.00 82.25 86 LEU A N 1
ATOM 668 C CA . LEU A 1 86 ? -7.317 12.479 5.189 1.00 82.25 86 LEU A CA 1
ATOM 669 C C . LEU A 1 86 ? -6.309 13.251 6.042 1.00 82.25 86 LEU A C 1
ATOM 671 O O . LEU A 1 86 ? -6.212 12.993 7.234 1.00 82.25 86 LEU A O 1
ATOM 675 N N . THR A 1 87 ? -5.622 14.236 5.464 1.00 85.44 87 THR A N 1
ATOM 676 C CA . THR A 1 87 ? -4.632 15.058 6.173 1.00 85.44 87 THR A CA 1
ATOM 677 C C . THR A 1 87 ? -5.264 15.866 7.306 1.00 85.44 87 THR A C 1
ATOM 679 O O . THR A 1 87 ? -4.704 15.920 8.395 1.00 85.44 87 THR A O 1
ATOM 682 N N . ILE A 1 88 ? -6.452 16.441 7.092 1.00 86.50 88 ILE A N 1
ATOM 683 C CA . ILE A 1 88 ? -7.210 17.157 8.136 1.00 86.50 88 ILE A CA 1
ATOM 684 C C . ILE A 1 88 ? -7.732 16.191 9.212 1.00 86.50 88 ILE A C 1
ATOM 686 O O . ILE A 1 88 ? -7.839 16.567 10.376 1.00 86.50 88 ILE A O 1
ATOM 690 N N . SER A 1 89 ? -8.040 14.945 8.838 1.00 79.44 89 SER A N 1
ATOM 691 C CA . SER A 1 89 ? -8.517 13.907 9.765 1.00 79.44 89 SER A CA 1
ATOM 692 C C . SER A 1 89 ? -7.403 13.293 10.620 1.00 79.44 89 SER A C 1
ATOM 694 O O . SER A 1 89 ? -7.694 12.554 11.561 1.00 79.44 89 SER A O 1
ATOM 696 N N . ILE A 1 90 ? -6.132 13.558 10.303 1.00 82.31 90 ILE A N 1
ATOM 697 C CA . ILE A 1 90 ? -4.996 13.058 11.077 1.00 82.31 90 ILE A CA 1
ATOM 698 C C . ILE A 1 90 ? -4.845 13.873 12.366 1.00 82.31 90 ILE A C 1
ATOM 700 O O . ILE A 1 90 ? -4.620 15.082 12.344 1.00 82.31 90 ILE A O 1
ATOM 704 N N . ASP A 1 91 ? -4.868 13.183 13.506 1.00 82.12 91 ASP A N 1
ATOM 705 C CA . ASP A 1 91 ? -4.512 13.775 14.793 1.00 82.12 91 ASP A CA 1
ATOM 706 C C . ASP A 1 91 ? -2.984 13.821 14.961 1.00 82.12 91 ASP A C 1
ATOM 708 O O . ASP A 1 91 ? -2.344 12.884 15.452 1.00 82.12 91 ASP A O 1
ATOM 712 N N . LEU A 1 92 ? -2.386 14.944 14.552 1.00 82.75 92 LEU A N 1
ATOM 713 C CA . LEU A 1 92 ? -0.948 15.182 14.701 1.00 82.75 92 LEU A CA 1
ATOM 714 C C . LEU A 1 92 ? -0.493 15.153 16.166 1.00 82.75 92 LEU A C 1
ATOM 716 O O . LEU A 1 92 ? 0.633 14.736 16.433 1.00 82.75 92 LEU A O 1
ATOM 720 N N . LYS A 1 93 ? -1.339 15.553 17.127 1.00 81.00 93 LYS A N 1
ATOM 721 C CA . LYS A 1 93 ? -0.974 15.503 18.552 1.00 81.00 93 LYS A CA 1
ATOM 722 C C . LYS A 1 93 ? -0.877 14.060 19.022 1.00 81.00 93 LYS A C 1
ATOM 724 O O . LYS A 1 93 ? 0.084 13.716 19.702 1.00 81.00 93 LYS A O 1
ATOM 729 N N . ALA A 1 94 ? -1.822 13.212 18.628 1.00 77.88 94 ALA A N 1
ATOM 730 C CA . ALA A 1 94 ? -1.782 11.794 18.960 1.00 77.88 94 ALA A CA 1
ATOM 731 C C . ALA A 1 94 ? -0.571 11.089 18.319 1.00 77.88 94 ALA A C 1
ATOM 733 O O . ALA A 1 94 ? 0.078 10.278 18.979 1.00 77.88 94 ALA A O 1
ATOM 734 N N . ILE A 1 95 ? -0.197 11.456 17.085 1.00 80.56 95 ILE A N 1
ATOM 735 C CA . ILE A 1 95 ? 1.037 10.959 16.453 1.00 80.56 95 ILE A CA 1
ATOM 736 C C . ILE A 1 95 ? 2.278 11.402 17.237 1.00 80.56 95 ILE A C 1
ATOM 738 O O . ILE A 1 95 ? 3.148 10.580 17.520 1.00 80.56 95 ILE A O 1
ATOM 742 N N . ILE A 1 96 ? 2.361 12.677 17.623 1.00 82.12 96 ILE A N 1
ATOM 743 C CA . ILE A 1 96 ? 3.482 13.195 18.422 1.00 82.12 96 ILE A CA 1
ATOM 744 C C . ILE A 1 96 ? 3.546 12.498 19.791 1.00 82.12 96 ILE A C 1
ATOM 746 O O . ILE A 1 96 ? 4.639 12.196 20.268 1.00 82.12 96 ILE A O 1
ATOM 750 N N . ASN A 1 97 ? 2.398 12.171 20.393 1.00 81.81 97 ASN A N 1
ATOM 751 C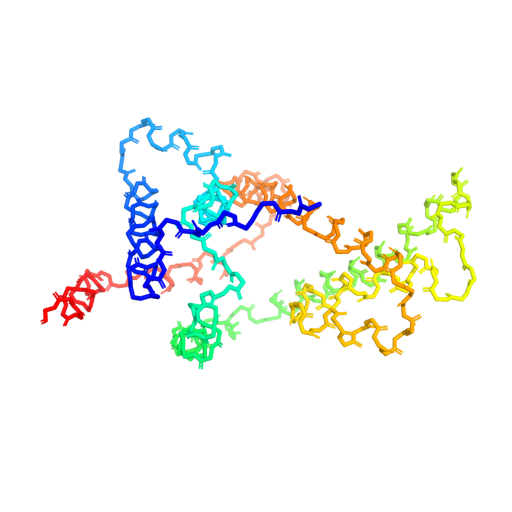 CA . ASN A 1 97 ? 2.315 11.473 21.679 1.00 81.81 97 ASN A CA 1
ATOM 752 C C . ASN A 1 97 ? 2.804 10.015 21.629 1.00 81.81 97 ASN A C 1
ATOM 754 O O . ASN A 1 97 ? 3.187 9.481 22.669 1.00 81.81 97 ASN A O 1
ATOM 758 N N . LEU A 1 98 ? 2.873 9.376 20.450 1.00 81.12 98 LEU A N 1
ATOM 759 C CA . LEU A 1 98 ? 3.596 8.098 20.301 1.00 81.12 98 LEU A CA 1
ATOM 760 C C . LEU A 1 98 ? 5.094 8.261 20.623 1.00 81.12 98 LEU A C 1
ATOM 762 O O . LEU A 1 98 ? 5.772 7.292 20.984 1.00 81.12 98 LEU A O 1
ATOM 766 N N . GLY A 1 99 ? 5.611 9.485 20.483 1.00 84.88 99 GLY A N 1
ATOM 767 C CA . GLY A 1 99 ? 6.952 9.884 20.871 1.00 84.88 99 GLY A CA 1
ATOM 768 C C . GLY A 1 99 ? 8.046 9.064 20.176 1.00 84.88 99 GLY A C 1
ATOM 769 O O . GLY A 1 99 ? 7.933 8.737 18.990 1.00 84.88 99 GLY A O 1
ATOM 770 N N . PRO A 1 100 ? 9.126 8.699 20.890 1.00 86.56 100 PRO A N 1
ATOM 771 C CA . PRO A 1 100 ? 10.273 8.017 20.291 1.00 86.56 100 PRO A CA 1
ATOM 772 C C . PRO A 1 100 ? 9.940 6.612 19.773 1.00 86.56 100 PRO A C 1
ATOM 774 O O . PRO A 1 100 ? 10.628 6.120 18.881 1.00 86.56 100 PRO A O 1
ATOM 777 N N . LYS A 1 101 ? 8.872 5.968 20.270 1.00 83.50 101 LYS A N 1
ATOM 778 C CA . LYS A 1 101 ? 8.483 4.619 19.831 1.00 83.50 101 LYS A CA 1
ATOM 779 C C . LYS A 1 101 ? 8.112 4.594 18.345 1.00 83.50 101 LYS A C 1
ATOM 781 O O . LYS A 1 101 ? 8.541 3.687 17.639 1.00 83.50 101 LYS A O 1
ATOM 786 N N . ALA A 1 102 ? 7.381 5.599 17.851 1.00 84.56 102 ALA A N 1
ATOM 787 C CA . ALA A 1 102 ? 7.015 5.683 16.433 1.00 84.56 102 ALA A CA 1
ATOM 788 C C . ALA A 1 102 ? 8.241 5.840 15.523 1.00 84.56 102 ALA A C 1
ATOM 790 O O . ALA A 1 102 ? 8.354 5.145 14.514 1.00 84.56 102 ALA A O 1
ATOM 791 N N . LEU A 1 103 ? 9.188 6.700 15.911 1.00 88.38 103 LEU A N 1
ATOM 792 C CA . LEU A 1 103 ? 10.431 6.901 15.164 1.00 88.38 103 LEU A CA 1
ATOM 793 C C . LEU A 1 103 ? 11.299 5.642 15.154 1.00 88.38 103 LEU A C 1
ATOM 795 O O . LEU A 1 103 ? 11.815 5.271 14.104 1.00 88.38 103 LEU A O 1
ATOM 799 N N . ILE A 1 104 ? 11.423 4.950 16.290 1.00 90.25 104 ILE A N 1
ATOM 800 C CA . ILE A 1 104 ? 12.170 3.689 16.366 1.00 90.25 104 ILE A CA 1
ATOM 801 C C . ILE A 1 104 ? 11.524 2.634 15.464 1.00 90.25 104 ILE A C 1
ATOM 803 O O . ILE A 1 104 ? 12.233 2.009 14.682 1.00 90.25 104 ILE A O 1
ATOM 807 N N . MET A 1 105 ? 10.197 2.467 15.506 1.00 88.75 105 MET A N 1
ATOM 808 C CA . MET A 1 105 ? 9.495 1.530 14.616 1.00 88.75 105 MET A CA 1
ATOM 809 C C . MET A 1 105 ? 9.748 1.851 13.138 1.00 88.75 105 MET A C 1
ATOM 811 O O . MET A 1 105 ? 10.048 0.948 12.356 1.00 88.75 105 MET A O 1
ATOM 815 N N . PHE A 1 106 ? 9.687 3.132 12.762 1.00 89.69 106 PHE A N 1
ATOM 816 C CA . PHE A 1 106 ? 9.972 3.575 11.398 1.00 89.69 106 PHE A CA 1
ATOM 817 C C . PHE A 1 106 ? 11.421 3.286 10.982 1.00 89.69 106 PHE A C 1
ATOM 819 O O . PHE A 1 106 ? 11.658 2.733 9.907 1.00 89.69 106 PHE A O 1
ATOM 826 N N . LEU A 1 107 ? 12.396 3.617 11.833 1.00 94.31 107 LEU A N 1
ATOM 827 C CA . LEU A 1 107 ? 13.816 3.410 11.544 1.00 94.31 107 LEU A CA 1
ATOM 828 C C . LEU A 1 107 ? 14.182 1.926 11.487 1.00 94.31 107 LEU A C 1
ATOM 830 O O . LEU A 1 107 ? 14.911 1.525 10.586 1.00 94.31 107 LEU A O 1
ATOM 834 N N . VAL A 1 108 ? 13.651 1.101 12.392 1.00 94.50 108 VAL A N 1
ATOM 835 C CA . VAL A 1 108 ? 13.856 -0.355 12.371 1.00 94.50 108 VAL A CA 1
ATOM 836 C C . VAL A 1 108 ? 13.267 -0.957 11.095 1.00 94.50 108 VAL A C 1
ATOM 838 O O . VAL A 1 108 ? 13.945 -1.739 10.431 1.00 94.50 108 VAL A O 1
ATOM 841 N N . GLY A 1 109 ? 12.053 -0.556 10.702 1.00 91.88 109 GLY A N 1
ATOM 842 C CA . GLY A 1 109 ? 11.456 -0.980 9.432 1.00 91.88 109 GLY A CA 1
ATOM 843 C C . GLY A 1 109 ? 12.288 -0.548 8.221 1.00 91.88 109 GLY A C 1
ATOM 844 O O . GLY A 1 109 ? 12.566 -1.356 7.336 1.00 91.88 109 GLY A O 1
ATOM 845 N N . THR A 1 110 ? 12.760 0.700 8.220 1.00 92.62 110 THR A N 1
ATOM 846 C CA . THR A 1 110 ? 13.613 1.250 7.156 1.00 92.62 110 THR A CA 1
ATOM 847 C C . THR A 1 110 ? 14.934 0.490 7.047 1.00 92.62 110 THR A C 1
ATOM 849 O O . THR A 1 110 ? 15.304 0.061 5.956 1.00 92.62 110 THR A O 1
ATOM 852 N N . LEU A 1 111 ? 15.625 0.258 8.167 1.00 96.00 111 LEU A N 1
ATOM 853 C CA . LEU A 1 111 ? 16.853 -0.540 8.205 1.00 96.00 111 LEU A CA 1
ATOM 854 C C . LEU A 1 111 ? 16.603 -1.971 7.728 1.00 96.00 111 LEU A C 1
ATOM 856 O O . LEU A 1 111 ? 17.408 -2.507 6.970 1.00 96.00 111 LEU A O 1
ATOM 860 N N . GLY A 1 112 ? 15.470 -2.563 8.110 1.00 94.44 112 GLY A N 1
ATOM 861 C CA . GLY A 1 112 ? 15.050 -3.876 7.630 1.00 94.44 112 GLY A CA 1
ATOM 862 C C . GLY A 1 112 ? 14.960 -3.944 6.105 1.00 94.44 112 GLY A C 1
ATOM 863 O O . GLY A 1 112 ? 15.446 -4.905 5.519 1.00 94.44 112 GLY A O 1
ATOM 864 N N . ILE A 1 113 ? 14.417 -2.9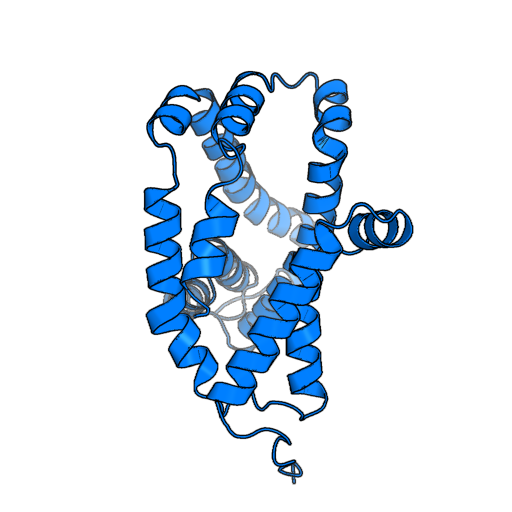13 5.451 1.00 90.19 113 ILE A N 1
ATOM 865 C CA . ILE A 1 113 ? 14.329 -2.842 3.981 1.00 90.19 113 ILE A CA 1
ATOM 866 C C . ILE A 1 113 ? 15.710 -2.598 3.356 1.00 90.19 113 ILE A C 1
ATOM 868 O O . ILE A 1 113 ? 16.097 -3.307 2.426 1.00 90.19 113 ILE A O 1
ATOM 872 N N . VAL A 1 114 ? 16.468 -1.628 3.882 1.00 91.81 114 VAL A N 1
ATOM 873 C CA . VAL A 1 114 ? 17.800 -1.248 3.372 1.00 91.81 114 VAL A CA 1
ATOM 874 C C . VAL A 1 114 ? 18.791 -2.409 3.450 1.00 91.81 114 VAL A C 1
ATOM 876 O O . VAL A 1 114 ? 19.622 -2.558 2.559 1.00 91.81 114 VAL A O 1
ATOM 879 N N . ILE A 1 115 ? 18.700 -3.244 4.486 1.00 93.94 115 ILE A N 1
ATOM 880 C CA . ILE A 1 115 ? 19.551 -4.429 4.656 1.00 93.94 115 ILE A CA 1
ATOM 881 C C . ILE A 1 115 ? 18.947 -5.636 3.931 1.00 93.94 115 ILE A C 1
ATOM 883 O O . ILE A 1 115 ? 19.657 -6.368 3.242 1.00 93.94 115 ILE A O 1
ATOM 887 N N . GLY A 1 116 ? 17.637 -5.845 4.066 1.00 92.19 116 GLY A N 1
ATOM 888 C CA . GLY A 1 116 ? 16.936 -7.015 3.544 1.00 92.19 116 GLY A CA 1
ATOM 889 C C . GLY A 1 116 ? 16.962 -7.112 2.022 1.00 92.19 116 GLY A C 1
ATOM 890 O O . GLY A 1 116 ? 17.135 -8.210 1.502 1.00 92.19 116 GLY A O 1
ATOM 891 N N . GLY A 1 117 ? 16.860 -5.989 1.303 1.00 89.00 117 GLY A N 1
ATOM 892 C CA . GLY A 1 117 ? 16.926 -5.968 -0.163 1.00 89.00 117 GLY A CA 1
ATOM 893 C C . GLY A 1 117 ? 18.257 -6.507 -0.711 1.00 89.00 117 GLY A C 1
ATOM 894 O O . GLY A 1 117 ? 18.256 -7.518 -1.416 1.00 89.00 117 GLY A O 1
ATOM 895 N N . PRO A 1 118 ? 19.406 -5.895 -0.365 1.00 90.00 118 PRO A N 1
ATOM 896 C CA . PRO A 1 118 ? 20.722 -6.402 -0.748 1.00 90.00 118 PRO A CA 1
ATOM 897 C C . PRO A 1 118 ? 20.988 -7.822 -0.245 1.00 90.00 118 PRO A C 1
ATOM 899 O O . PRO A 1 118 ? 21.524 -8.640 -0.990 1.00 90.00 118 PRO A O 1
ATOM 902 N N . LEU A 1 119 ? 20.584 -8.144 0.990 1.00 91.94 119 LEU A N 1
ATOM 903 C CA . LEU A 1 119 ? 20.769 -9.483 1.543 1.00 91.94 119 LEU A CA 1
ATOM 904 C C . LEU A 1 119 ? 19.980 -10.539 0.759 1.00 91.94 119 LEU A C 1
ATOM 906 O O . LEU A 1 119 ? 20.513 -11.613 0.507 1.00 91.94 119 LEU A O 1
ATOM 910 N N . ALA A 1 120 ? 18.754 -10.241 0.323 1.00 89.56 120 ALA A N 1
ATOM 911 C CA . ALA A 1 120 ? 17.972 -11.151 -0.510 1.00 89.56 120 ALA A CA 1
ATOM 912 C C . ALA A 1 120 ? 18.680 -11.438 -1.843 1.00 89.56 120 ALA A C 1
ATOM 914 O O . ALA A 1 120 ? 18.785 -12.597 -2.239 1.00 89.56 120 ALA A O 1
ATOM 915 N N . ILE A 1 121 ? 19.235 -10.408 -2.493 1.00 88.00 121 ILE A N 1
ATOM 916 C CA . ILE A 1 121 ? 20.020 -10.573 -3.727 1.00 88.00 121 ILE A CA 1
ATOM 917 C C . ILE A 1 121 ? 21.258 -11.440 -3.465 1.00 88.00 121 ILE A C 1
ATOM 919 O O . ILE A 1 121 ? 21.531 -12.355 -4.237 1.00 88.00 121 ILE A O 1
ATOM 923 N N . LEU A 1 122 ? 21.984 -11.191 -2.370 1.00 88.12 122 LEU A N 1
ATOM 924 C CA . LEU A 1 122 ? 23.170 -11.970 -1.993 1.00 88.12 122 LEU A CA 1
ATOM 925 C C . LEU A 1 122 ? 22.839 -13.430 -1.674 1.00 88.12 122 LEU A C 1
ATOM 927 O O . LEU A 1 122 ? 23.571 -14.328 -2.067 1.00 88.12 122 LEU A O 1
ATOM 931 N N . VAL A 1 123 ? 21.744 -13.693 -0.965 1.00 91.00 123 VAL A N 1
ATOM 932 C CA . VAL A 1 123 ? 21.336 -15.066 -0.647 1.00 91.00 123 VAL A CA 1
ATOM 933 C C . VAL A 1 123 ? 20.979 -15.814 -1.927 1.00 91.00 123 VAL A C 1
ATOM 935 O O . VAL A 1 123 ? 21.442 -16.934 -2.119 1.00 91.00 123 VAL A O 1
ATOM 938 N N . VAL A 1 124 ? 20.211 -15.200 -2.831 1.00 89.19 124 VAL A N 1
ATOM 939 C CA . VAL A 1 124 ? 19.851 -15.833 -4.109 1.00 89.19 124 VAL A CA 1
ATOM 940 C C . VAL A 1 124 ? 21.080 -16.014 -5.005 1.00 89.19 124 VAL A C 1
ATOM 942 O O . VAL A 1 124 ? 21.191 -17.053 -5.652 1.00 89.19 124 VAL A O 1
ATOM 945 N N . SER A 1 125 ? 22.040 -15.078 -4.986 1.00 86.31 125 SER A N 1
ATOM 946 C CA . SER A 1 125 ? 23.280 -15.189 -5.770 1.00 86.31 125 SER A CA 1
ATOM 947 C C . SER A 1 125 ? 24.124 -16.406 -5.403 1.00 86.31 125 SER A C 1
ATOM 949 O O . SER A 1 125 ? 24.811 -16.941 -6.266 1.00 86.31 125 SER A O 1
ATOM 951 N N . VAL A 1 126 ? 24.054 -16.871 -4.151 1.00 88.12 126 VAL A N 1
ATOM 952 C CA . VAL A 1 126 ? 24.748 -18.087 -3.701 1.00 88.12 126 VAL A CA 1
ATOM 953 C C . VAL A 1 126 ? 24.134 -19.349 -4.312 1.00 88.12 126 VAL A C 1
ATOM 955 O O . VAL A 1 126 ? 24.860 -20.306 -4.575 1.00 88.12 126 VAL A O 1
ATOM 958 N N . PHE A 1 127 ? 22.819 -19.368 -4.541 1.00 88.38 127 PHE A N 1
ATOM 959 C CA . PHE A 1 127 ? 22.121 -20.537 -5.085 1.00 88.38 127 PHE A CA 1
ATOM 960 C C . PHE A 1 127 ? 22.107 -20.559 -6.612 1.00 88.38 127 PHE A C 1
ATOM 962 O O . PHE A 1 127 ? 22.365 -21.605 -7.204 1.00 88.38 127 PHE A O 1
ATOM 969 N N . ASP A 1 128 ? 21.815 -19.422 -7.242 1.00 84.62 128 ASP A N 1
ATOM 970 C CA . ASP A 1 128 ? 21.862 -19.279 -8.694 1.00 84.62 128 ASP A CA 1
ATOM 971 C C . ASP A 1 128 ? 22.313 -17.858 -9.081 1.00 84.62 128 ASP A C 1
ATOM 973 O O . ASP A 1 128 ? 21.503 -16.922 -9.145 1.00 84.62 128 ASP A O 1
ATOM 977 N N . PRO A 1 129 ? 23.615 -17.681 -9.368 1.00 79.81 129 PRO A N 1
ATOM 978 C CA . PRO A 1 129 ? 24.162 -16.403 -9.796 1.00 79.81 129 PRO A CA 1
ATOM 979 C C . PRO A 1 129 ? 23.546 -15.882 -11.095 1.00 79.81 129 PRO A C 1
ATOM 981 O O . PRO A 1 129 ? 23.603 -14.679 -11.327 1.00 79.81 129 PRO A O 1
ATOM 984 N N . ASN A 1 130 ? 22.969 -16.738 -11.946 1.00 80.62 130 ASN A N 1
ATOM 985 C CA . ASN A 1 130 ? 22.415 -16.314 -13.233 1.00 80.62 130 ASN A CA 1
ATOM 986 C C . ASN A 1 130 ? 21.049 -15.636 -13.077 1.00 80.62 130 ASN A C 1
ATOM 988 O O . ASN A 1 130 ? 20.688 -14.816 -13.914 1.00 80.62 130 ASN A O 1
ATOM 992 N N . ILE A 1 131 ? 20.306 -15.942 -12.005 1.00 77.25 131 ILE A N 1
ATOM 993 C CA . ILE A 1 131 ? 18.981 -15.353 -11.733 1.00 77.25 131 ILE A CA 1
ATOM 994 C C . ILE A 1 131 ? 19.100 -13.902 -11.267 1.00 77.25 131 ILE A C 1
ATOM 996 O O . ILE A 1 131 ? 18.272 -13.067 -11.615 1.00 77.25 131 ILE A O 1
ATOM 1000 N N . VAL A 1 132 ? 20.119 -13.599 -10.464 1.00 74.88 132 VAL A N 1
ATOM 1001 C CA . VAL A 1 132 ? 20.426 -12.233 -9.997 1.00 74.88 132 VAL A CA 1
ATOM 1002 C C . VAL A 1 132 ? 21.490 -11.542 -10.846 1.00 74.88 132 VAL A C 1
ATOM 1004 O O . VAL A 1 132 ? 21.732 -10.341 -10.696 1.00 74.88 132 VAL A O 1
ATOM 1007 N N . GLY A 1 133 ? 22.138 -12.318 -11.710 1.00 65.00 133 GLY A N 1
ATOM 1008 C CA . GLY A 1 133 ? 23.160 -11.887 -12.638 1.00 65.00 133 GLY A CA 1
ATOM 1009 C C . GLY A 1 133 ? 22.563 -11.033 -13.742 1.00 65.00 133 GLY A C 1
ATOM 1010 O O . GLY A 1 133 ? 21.507 -11.317 -14.294 1.00 65.00 133 GLY A O 1
ATOM 1011 N N . GLY A 1 134 ? 23.264 -9.954 -14.053 1.00 63.66 134 GLY A N 1
ATOM 1012 C CA . GLY A 1 134 ? 22.913 -9.036 -15.120 1.00 63.66 134 GLY A CA 1
ATOM 1013 C C . GLY A 1 134 ? 23.889 -7.872 -15.109 1.00 63.66 134 GLY A C 1
ATOM 1014 O O . GLY A 1 134 ? 24.187 -7.306 -14.055 1.00 63.66 134 GLY A O 1
ATOM 1015 N N . HIS A 1 135 ? 24.411 -7.525 -16.278 1.00 64.19 135 HIS A N 1
ATOM 1016 C CA . HIS A 1 135 ? 25.177 -6.303 -16.482 1.00 64.19 135 HIS A CA 1
ATOM 1017 C C . HIS A 1 135 ? 24.359 -5.364 -17.363 1.00 64.19 135 HIS A C 1
ATOM 1019 O O . HIS A 1 135 ? 23.665 -5.806 -18.275 1.00 64.19 135 HIS A O 1
ATOM 1025 N N . GLY A 1 136 ? 24.444 -4.063 -17.091 1.00 74.81 136 GLY A N 1
ATOM 1026 C CA . GLY A 1 136 ? 23.682 -3.063 -17.833 1.00 74.81 136 GLY A CA 1
ATOM 1027 C C . GLY A 1 136 ? 22.224 -2.923 -17.363 1.00 74.81 136 GLY A C 1
ATOM 1028 O O . GLY A 1 136 ? 21.932 -3.195 -16.195 1.00 74.81 136 GLY A O 1
ATOM 1029 N N . PRO A 1 137 ? 21.325 -2.441 -18.240 1.00 75.25 137 PRO A N 1
ATOM 1030 C CA . PRO A 1 137 ? 19.946 -2.066 -17.904 1.00 75.25 137 PRO A CA 1
ATOM 1031 C C . PRO A 1 137 ? 19.087 -3.156 -17.256 1.00 75.25 137 PRO A C 1
ATOM 1033 O O . PRO A 1 137 ? 18.238 -2.834 -16.425 1.00 75.25 137 PRO A O 1
ATOM 1036 N N . ASP A 1 138 ? 19.327 -4.427 -17.580 1.00 81.62 138 ASP A N 1
ATOM 1037 C CA . ASP A 1 138 ? 18.508 -5.557 -17.118 1.00 81.62 138 ASP A CA 1
ATOM 1038 C C . ASP A 1 138 ? 18.977 -6.181 -15.793 1.00 81.62 138 ASP A C 1
ATOM 1040 O O . ASP A 1 138 ? 18.487 -7.228 -15.375 1.00 81.62 138 ASP A O 1
ATOM 1044 N N . ALA A 1 139 ? 19.920 -5.542 -15.095 1.00 86.62 139 ALA A N 1
ATOM 1045 C CA . ALA A 1 139 ? 20.371 -6.016 -13.792 1.00 86.62 139 ALA A CA 1
ATOM 1046 C C . ALA A 1 139 ? 19.221 -6.034 -12.766 1.00 86.62 139 ALA A C 1
ATOM 1048 O O . ALA A 1 139 ? 18.516 -5.041 -12.575 1.00 86.62 139 ALA A O 1
ATOM 1049 N N . VAL A 1 140 ? 19.074 -7.139 -12.029 1.00 88.75 140 VAL A N 1
ATOM 1050 C CA . VAL A 1 140 ? 17.957 -7.336 -11.085 1.00 88.75 140 VAL A CA 1
ATOM 1051 C C . VAL A 1 140 ? 17.873 -6.233 -10.036 1.00 88.75 140 VAL A C 1
ATOM 1053 O O . VAL A 1 140 ? 16.782 -5.749 -9.742 1.00 88.75 140 VAL A O 1
ATOM 1056 N N . TRP A 1 141 ? 19.010 -5.771 -9.508 1.00 89.50 141 TRP A N 1
ATOM 1057 C CA . TRP A 1 141 ? 19.022 -4.684 -8.526 1.00 89.50 141 TRP A CA 1
ATOM 1058 C C . TRP A 1 141 ? 18.421 -3.385 -9.086 1.00 89.50 141 TRP A C 1
ATOM 1060 O O . TRP A 1 141 ? 17.743 -2.675 -8.347 1.00 89.50 141 TRP A O 1
ATOM 1070 N N . ARG A 1 142 ? 18.610 -3.095 -10.385 1.00 90.94 142 ARG A N 1
ATOM 1071 C CA . ARG A 1 142 ? 17.999 -1.942 -11.066 1.00 90.94 142 ARG A CA 1
ATOM 1072 C C . ARG A 1 142 ? 16.489 -2.107 -11.114 1.00 90.94 142 ARG A C 1
ATOM 1074 O O . ARG A 1 142 ? 15.764 -1.199 -10.720 1.00 90.94 142 ARG A O 1
ATOM 1081 N N . GLY A 1 143 ? 16.021 -3.298 -11.479 1.00 91.69 143 GLY A N 1
ATOM 1082 C CA . GLY A 1 143 ? 14.611 -3.667 -11.391 1.00 91.69 143 GLY A CA 1
ATOM 1083 C C . GLY A 1 143 ? 14.019 -3.450 -9.990 1.00 91.69 143 GLY A C 1
ATOM 1084 O O . GLY A 1 143 ? 12.975 -2.812 -9.852 1.00 91.69 143 GLY A O 1
ATOM 1085 N N . MET A 1 144 ? 14.731 -3.877 -8.944 1.00 91.44 144 MET A N 1
ATOM 1086 C CA . MET A 1 144 ? 14.317 -3.708 -7.543 1.00 91.44 144 MET A CA 1
ATOM 1087 C C . MET A 1 144 ? 14.163 -2.235 -7.129 1.00 91.44 144 MET A C 1
ATOM 1089 O O . MET A 1 144 ? 13.301 -1.927 -6.304 1.00 91.44 144 MET A O 1
ATOM 1093 N N . THR A 1 145 ? 14.930 -1.306 -7.717 1.00 92.62 145 THR A N 1
ATOM 1094 C CA . THR A 1 145 ? 14.741 0.137 -7.459 1.00 92.62 145 THR A CA 1
ATOM 1095 C C . THR A 1 145 ? 13.352 0.618 -7.880 1.00 92.62 145 THR A C 1
ATOM 1097 O O . THR A 1 145 ? 12.751 1.448 -7.200 1.00 92.62 145 THR A O 1
ATOM 1100 N N . THR A 1 146 ? 12.800 0.056 -8.958 1.00 94.06 146 THR A N 1
ATOM 1101 C CA . THR A 1 146 ? 11.472 0.427 -9.464 1.00 94.06 146 THR A CA 1
ATOM 1102 C C . THR A 1 146 ? 10.366 -0.078 -8.543 1.00 94.06 146 THR A C 1
ATOM 1104 O O . THR A 1 146 ? 9.418 0.658 -8.270 1.00 94.06 146 THR A O 1
ATOM 1107 N N . VAL A 1 147 ? 10.530 -1.276 -7.973 1.00 92.88 147 VAL A N 1
ATOM 1108 C CA . VAL A 1 147 ? 9.635 -1.809 -6.937 1.00 92.88 147 VAL A CA 1
ATOM 1109 C C . VAL A 1 147 ? 9.676 -0.904 -5.706 1.00 92.88 147 VAL A C 1
ATOM 1111 O O . VAL A 1 147 ? 8.635 -0.446 -5.251 1.00 92.88 147 VAL A O 1
ATOM 1114 N N . ALA A 1 148 ? 10.864 -0.535 -5.216 1.00 91.00 148 ALA A N 1
ATOM 1115 C CA . ALA A 1 148 ? 10.979 0.405 -4.098 1.00 91.00 148 ALA A CA 1
ATOM 1116 C C . ALA A 1 148 ? 10.291 1.755 -4.397 1.00 91.00 148 ALA A C 1
ATOM 1118 O O . ALA A 1 148 ? 9.562 2.279 -3.555 1.00 91.00 148 ALA A O 1
ATOM 1119 N N . GLY A 1 149 ? 10.453 2.285 -5.615 1.00 91.56 149 GLY A N 1
ATOM 1120 C CA . GLY A 1 149 ? 9.758 3.491 -6.072 1.00 91.56 149 GLY A CA 1
ATOM 1121 C C . GLY A 1 149 ? 8.233 3.360 -6.015 1.00 91.56 149 GLY A C 1
ATOM 1122 O O . GLY A 1 149 ? 7.566 4.263 -5.504 1.00 91.56 149 GLY A O 1
ATOM 1123 N N . SER A 1 150 ? 7.695 2.224 -6.466 1.00 91.31 150 SER A N 1
ATOM 1124 C CA . SER A 1 150 ? 6.257 1.919 -6.439 1.00 91.31 150 SER A CA 1
ATOM 1125 C C . SER A 1 150 ? 5.666 1.984 -5.031 1.00 91.31 150 SER A C 1
ATOM 1127 O O . SER A 1 150 ? 4.634 2.613 -4.807 1.00 91.31 150 SER A O 1
ATOM 1129 N N . TRP A 1 151 ? 6.353 1.422 -4.038 1.00 87.38 151 TRP A N 1
ATOM 1130 C CA . TRP A 1 151 ? 5.844 1.395 -2.663 1.00 87.38 151 TRP A CA 1
ATOM 1131 C C . TRP A 1 151 ? 6.004 2.724 -1.921 1.00 87.38 151 TRP A C 1
ATOM 1133 O O . TRP A 1 151 ? 5.251 2.997 -0.988 1.00 87.38 151 TRP A O 1
ATOM 1143 N N . ILE A 1 152 ? 6.959 3.563 -2.329 1.00 84.38 152 ILE A N 1
ATOM 1144 C CA . ILE A 1 152 ? 7.182 4.880 -1.717 1.00 84.38 152 ILE A CA 1
ATOM 1145 C C . ILE A 1 152 ? 6.233 5.938 -2.298 1.00 84.38 152 ILE A C 1
ATOM 1147 O O . ILE A 1 152 ? 5.733 6.778 -1.553 1.00 84.38 152 ILE A O 1
ATOM 1151 N N . GLY A 1 153 ? 5.982 5.928 -3.613 1.00 80.62 153 GLY A N 1
ATOM 1152 C CA . GLY A 1 153 ? 5.168 6.967 -4.265 1.00 80.62 153 GLY A CA 1
ATOM 1153 C C . GLY A 1 153 ? 4.383 6.511 -5.492 1.00 80.62 153 GLY A C 1
ATOM 1154 O O . GLY A 1 153 ? 4.059 7.321 -6.361 1.00 80.62 153 GLY A O 1
ATOM 1155 N N . GLY A 1 154 ? 4.073 5.220 -5.576 1.00 86.25 154 GLY A N 1
ATOM 1156 C CA . GLY A 1 154 ? 3.222 4.637 -6.607 1.00 86.25 154 GLY A CA 1
ATOM 1157 C C . GLY A 1 154 ? 3.875 4.553 -7.985 1.00 86.25 154 GLY A C 1
ATOM 1158 O O . GLY A 1 154 ? 5.082 4.734 -8.157 1.00 86.25 154 GLY A O 1
ATOM 1159 N N . GLY A 1 155 ? 3.039 4.324 -9.001 1.00 83.50 155 GLY A N 1
ATOM 1160 C CA . GLY A 1 155 ? 3.477 4.155 -10.390 1.00 83.50 155 GLY A CA 1
ATOM 1161 C C . GLY A 1 155 ? 4.286 5.335 -10.948 1.00 83.50 155 GLY A C 1
ATOM 1162 O O . GLY A 1 155 ? 5.166 5.137 -11.779 1.00 83.50 155 GLY A O 1
ATOM 1163 N N . ALA A 1 156 ? 4.052 6.559 -10.460 1.00 81.75 156 ALA A N 1
ATOM 1164 C CA . ALA A 1 156 ? 4.820 7.740 -10.864 1.00 81.75 156 ALA A CA 1
ATOM 1165 C C . ALA A 1 156 ? 6.275 7.682 -10.367 1.00 81.75 156 ALA A C 1
ATOM 1167 O O . ALA A 1 156 ? 7.208 7.944 -11.133 1.00 81.75 156 ALA A O 1
ATOM 1168 N N . ASN A 1 157 ? 6.483 7.279 -9.109 1.00 89.81 157 ASN A N 1
ATOM 1169 C CA . ASN A 1 157 ? 7.826 7.066 -8.578 1.00 89.81 157 ASN A CA 1
ATOM 1170 C C . ASN A 1 157 ? 8.470 5.827 -9.205 1.00 89.81 157 ASN A C 1
ATOM 1172 O O . ASN A 1 157 ? 9.653 5.865 -9.519 1.00 89.81 157 ASN A O 1
ATOM 1176 N N . GLN A 1 158 ? 7.710 4.761 -9.462 1.00 91.94 158 GLN A N 1
ATOM 1177 C CA . GLN A 1 158 ? 8.203 3.579 -10.176 1.00 91.94 158 GLN A CA 1
ATOM 1178 C C . GLN A 1 158 ? 8.716 3.925 -11.585 1.00 91.94 158 GLN A C 1
ATOM 1180 O O . GLN A 1 158 ? 9.813 3.506 -11.955 1.00 91.94 158 GLN A O 1
ATOM 1185 N N . ALA A 1 159 ? 7.968 4.731 -12.347 1.00 88.69 159 ALA A N 1
ATOM 1186 C CA . ALA A 1 159 ? 8.394 5.222 -13.657 1.00 88.69 159 ALA A CA 1
ATOM 1187 C C . ALA A 1 159 ? 9.624 6.137 -13.549 1.00 88.69 159 ALA A C 1
ATOM 1189 O O . ALA A 1 159 ? 10.572 5.984 -14.311 1.00 88.69 159 ALA A O 1
ATOM 1190 N N . SER A 1 160 ? 9.660 7.027 -12.553 1.00 92.62 160 SER A N 1
ATOM 1191 C CA . SER A 1 160 ? 10.833 7.874 -12.293 1.00 92.62 160 SER A CA 1
ATOM 1192 C C . SER A 1 160 ? 12.094 7.051 -12.005 1.00 92.62 160 SER A C 1
ATOM 1194 O O . SER A 1 160 ? 13.161 7.362 -12.527 1.00 92.62 160 SER A O 1
ATOM 1196 N N . MET A 1 161 ? 11.980 5.975 -11.216 1.00 95.19 161 MET A N 1
ATOM 1197 C CA . MET A 1 161 ? 13.106 5.076 -10.930 1.00 95.19 161 MET A CA 1
ATOM 1198 C C . MET A 1 161 ? 13.582 4.337 -12.183 1.00 95.19 161 MET A C 1
ATOM 1200 O O . MET A 1 161 ? 14.786 4.148 -12.345 1.00 95.19 161 MET A O 1
ATOM 1204 N N . LYS A 1 162 ? 12.661 3.957 -13.082 1.00 92.69 162 LYS A N 1
ATOM 1205 C CA . LYS A 1 162 ? 13.005 3.333 -14.366 1.00 92.69 162 LYS A CA 1
ATOM 1206 C C . LYS A 1 162 ? 13.934 4.226 -15.189 1.00 92.69 162 LYS A C 1
ATOM 1208 O O . LYS A 1 162 ? 14.964 3.753 -15.658 1.00 92.69 162 LYS A O 1
ATOM 1213 N N . GLU A 1 163 ? 13.582 5.501 -15.325 1.00 93.62 163 GLU A N 1
ATOM 1214 C CA . GLU A 1 163 ? 14.377 6.470 -16.085 1.00 93.62 163 GLU A CA 1
ATOM 1215 C C . GLU A 1 163 ? 15.691 6.806 -15.364 1.00 93.62 163 GLU A C 1
ATOM 1217 O O . GLU A 1 163 ? 16.757 6.779 -15.971 1.00 93.62 163 GLU A O 1
ATOM 1222 N N . MET A 1 164 ? 15.643 7.058 -14.050 1.00 94.25 164 MET A N 1
ATOM 1223 C CA . MET A 1 164 ? 16.816 7.471 -13.268 1.00 94.25 164 MET A CA 1
ATOM 1224 C C . MET A 1 164 ? 17.912 6.401 -13.202 1.00 94.25 164 MET A C 1
ATOM 1226 O O . MET A 1 164 ? 19.095 6.737 -13.187 1.00 94.25 164 MET A O 1
ATOM 1230 N N . PHE A 1 165 ? 17.533 5.123 -13.137 1.00 93.25 165 PHE A N 1
ATOM 1231 C CA . PHE A 1 165 ? 18.476 4.003 -13.061 1.00 93.25 165 PHE A CA 1
ATOM 1232 C C . PHE A 1 165 ? 18.655 3.263 -14.390 1.00 93.25 165 PHE A C 1
ATOM 1234 O O . PHE A 1 165 ? 19.286 2.201 -14.404 1.00 93.25 165 PHE A O 1
ATOM 1241 N N . GLU A 1 166 ? 18.121 3.814 -15.487 1.00 93.19 166 GLU A N 1
ATOM 1242 C CA . GLU A 1 166 ? 18.192 3.233 -16.833 1.00 93.19 166 GLU A CA 1
ATOM 1243 C C . GLU A 1 166 ? 17.804 1.748 -16.819 1.00 93.19 166 GLU A C 1
ATOM 1245 O O . GLU A 1 166 ? 18.579 0.861 -17.194 1.00 93.19 166 GLU A O 1
ATOM 1250 N N . VAL A 1 167 ? 16.624 1.470 -16.270 1.00 92.06 167 VAL A N 1
ATOM 1251 C CA . VAL A 1 167 ? 16.116 0.113 -16.081 1.00 92.06 167 VAL A CA 1
ATOM 1252 C C . VAL A 1 167 ? 15.551 -0.396 -17.404 1.00 92.06 167 VAL A C 1
ATOM 1254 O O . VAL A 1 167 ? 14.686 0.245 -18.011 1.00 92.06 167 VAL A O 1
ATOM 1257 N N . GLY A 1 168 ? 16.032 -1.557 -17.847 1.00 90.31 168 GLY A N 1
ATOM 1258 C CA . GLY A 1 168 ? 15.626 -2.170 -19.108 1.00 90.31 168 GLY A CA 1
ATOM 1259 C C . GLY A 1 168 ? 14.124 -2.461 -19.166 1.00 90.31 168 GLY A C 1
ATOM 1260 O O . GLY A 1 168 ? 13.467 -2.682 -18.147 1.00 90.31 168 GLY A O 1
ATOM 1261 N N . GLY A 1 169 ? 13.551 -2.423 -20.372 1.00 87.00 169 GLY A N 1
ATOM 1262 C CA . GLY A 1 169 ? 12.110 -2.609 -20.574 1.00 87.00 169 GLY A CA 1
ATOM 1263 C C . GLY A 1 169 ? 11.613 -3.984 -20.123 1.00 87.00 169 GLY A C 1
ATOM 1264 O O . GLY A 1 169 ? 10.548 -4.074 -19.509 1.00 87.00 169 GLY A O 1
ATOM 1265 N N . ASP A 1 170 ? 12.416 -5.019 -20.361 1.00 87.50 170 ASP A N 1
ATOM 1266 C CA . ASP A 1 170 ? 12.076 -6.399 -20.027 1.00 87.50 170 ASP A CA 1
ATOM 1267 C C . ASP A 1 170 ? 12.090 -6.607 -18.512 1.00 87.50 170 ASP A C 1
ATOM 1269 O O . ASP A 1 170 ? 11.072 -7.007 -17.936 1.00 87.50 170 ASP A O 1
ATOM 1273 N N . ILE A 1 171 ? 13.187 -6.235 -17.833 1.00 89.75 171 ILE A N 1
ATOM 1274 C CA . ILE A 1 171 ? 13.252 -6.335 -16.368 1.00 89.75 171 ILE A CA 1
ATOM 1275 C C . ILE A 1 171 ? 12.206 -5.434 -15.696 1.00 89.75 171 ILE A C 1
ATOM 1277 O O . ILE A 1 171 ? 11.619 -5.826 -14.690 1.00 89.75 171 ILE A O 1
ATOM 1281 N N . PHE A 1 172 ? 11.903 -4.262 -16.264 1.00 90.25 172 PHE A N 1
ATOM 1282 C CA . PHE A 1 172 ? 10.851 -3.381 -15.759 1.00 90.25 172 PHE A CA 1
ATOM 1283 C C . PHE A 1 172 ? 9.473 -4.048 -15.830 1.00 90.25 172 PHE A C 1
ATOM 1285 O O . PHE A 1 172 ? 8.743 -4.049 -14.841 1.00 90.25 172 PHE A O 1
ATOM 1292 N N . SER A 1 173 ? 9.126 -4.665 -16.964 1.00 86.38 173 SER A N 1
ATOM 1293 C CA . SER A 1 173 ? 7.854 -5.381 -17.126 1.00 86.38 173 SER A CA 1
ATOM 1294 C C . SER A 1 173 ? 7.732 -6.561 -16.154 1.00 86.38 173 SER A C 1
ATOM 1296 O O . SER A 1 173 ? 6.668 -6.783 -15.561 1.00 86.38 173 SER A O 1
ATOM 1298 N N . VAL A 1 174 ? 8.826 -7.302 -15.948 1.00 89.62 174 VAL A N 1
ATOM 1299 C CA . VAL A 1 174 ? 8.887 -8.378 -14.948 1.00 89.62 174 VAL A CA 1
ATOM 1300 C C . VAL A 1 174 ? 8.662 -7.816 -13.545 1.00 89.62 174 VAL A C 1
ATOM 1302 O O . VAL A 1 174 ? 7.827 -8.335 -12.808 1.00 89.62 174 VAL A O 1
ATOM 1305 N N . MET A 1 175 ? 9.337 -6.724 -13.183 1.00 91.06 175 MET A N 1
ATOM 1306 C CA . MET A 1 175 ? 9.237 -6.121 -11.851 1.00 91.06 175 MET A CA 1
ATOM 1307 C C . MET A 1 175 ? 7.864 -5.524 -11.564 1.00 91.06 175 MET A C 1
ATOM 1309 O O . MET A 1 175 ? 7.375 -5.688 -10.453 1.00 91.06 175 MET A O 1
ATOM 1313 N N . VAL A 1 176 ? 7.198 -4.912 -12.548 1.00 86.62 176 VAL A N 1
ATOM 1314 C CA . VAL A 1 176 ? 5.796 -4.472 -12.410 1.00 86.62 176 VAL A CA 1
ATOM 1315 C C . VAL A 1 176 ? 4.884 -5.668 -12.129 1.00 86.62 176 VAL A C 1
ATOM 1317 O O . VAL A 1 176 ? 4.013 -5.604 -11.263 1.00 86.62 176 VAL A O 1
ATOM 1320 N N . THR A 1 177 ? 5.103 -6.785 -12.824 1.00 85.00 177 THR A N 1
ATOM 1321 C CA . THR A 1 177 ? 4.315 -8.008 -12.618 1.00 85.00 177 THR A CA 1
ATOM 1322 C C . THR A 1 177 ? 4.546 -8.592 -11.222 1.00 85.00 177 THR A C 1
ATOM 1324 O O . THR A 1 177 ? 3.588 -8.928 -10.522 1.00 85.00 177 THR A O 1
ATOM 1327 N N . VAL A 1 178 ? 5.809 -8.678 -10.793 1.00 88.56 178 VAL A N 1
ATOM 1328 C CA . VAL A 1 178 ? 6.189 -9.132 -9.448 1.00 88.56 178 VAL A CA 1
ATOM 1329 C C . VAL A 1 178 ? 5.591 -8.219 -8.384 1.00 88.56 178 VAL A C 1
ATOM 1331 O O . VAL A 1 178 ? 4.999 -8.726 -7.435 1.00 88.56 178 VAL A O 1
ATOM 1334 N N . ASP A 1 179 ? 5.688 -6.903 -8.562 1.00 89.75 179 ASP A N 1
ATOM 1335 C CA . ASP A 1 179 ? 5.140 -5.904 -7.647 1.00 89.75 179 ASP A CA 1
ATOM 1336 C C . ASP A 1 179 ? 3.642 -6.136 -7.428 1.00 89.75 179 ASP A C 1
ATOM 1338 O O . ASP A 1 179 ? 3.211 -6.370 -6.303 1.00 89.75 179 ASP A O 1
ATOM 1342 N N . VAL A 1 180 ? 2.854 -6.226 -8.502 1.00 81.50 180 VAL A N 1
ATOM 1343 C CA . VAL A 1 180 ? 1.405 -6.459 -8.402 1.00 81.50 180 VAL A CA 1
ATOM 1344 C C . VAL A 1 180 ? 1.082 -7.791 -7.715 1.00 81.50 180 VAL A C 1
ATOM 1346 O O . VAL A 1 180 ? 0.225 -7.833 -6.827 1.00 81.50 180 VAL A O 1
ATOM 1349 N N . ILE A 1 181 ? 1.730 -8.892 -8.101 1.00 83.38 181 ILE A N 1
ATOM 1350 C CA . ILE A 1 181 ? 1.402 -10.223 -7.564 1.00 83.38 181 ILE A CA 1
ATOM 1351 C C . ILE A 1 181 ? 1.819 -10.334 -6.095 1.00 83.38 181 ILE A C 1
ATOM 1353 O O . ILE A 1 181 ? 1.009 -10.717 -5.244 1.00 83.38 181 ILE A O 1
ATOM 1357 N N . VAL A 1 182 ? 3.067 -9.979 -5.786 1.00 89.81 182 VAL A N 1
ATOM 1358 C CA . VAL A 1 182 ? 3.617 -10.073 -4.431 1.00 89.81 182 VAL A CA 1
ATOM 1359 C C . VAL A 1 182 ? 2.909 -9.090 -3.509 1.00 89.81 182 VAL A C 1
ATOM 1361 O O . VAL A 1 182 ? 2.535 -9.497 -2.411 1.00 89.81 182 VAL A O 1
ATOM 1364 N N . ALA A 1 183 ? 2.632 -7.856 -3.947 1.00 84.69 183 ALA A N 1
ATOM 1365 C CA . ALA A 1 183 ? 1.876 -6.890 -3.152 1.00 84.69 183 ALA A CA 1
ATOM 1366 C C . ALA A 1 183 ? 0.510 -7.442 -2.751 1.00 84.69 183 ALA A C 1
ATOM 1368 O O . ALA A 1 183 ? 0.147 -7.369 -1.581 1.00 84.69 183 ALA A O 1
ATOM 1369 N N . ASN A 1 184 ? -0.239 -8.034 -3.685 1.00 77.75 184 ASN A N 1
ATOM 1370 C CA . ASN A 1 184 ? -1.575 -8.552 -3.391 1.00 77.75 184 ASN A CA 1
ATOM 1371 C C . ASN A 1 184 ? -1.545 -9.759 -2.441 1.00 77.75 184 ASN A C 1
ATOM 1373 O O . ASN A 1 184 ? -2.331 -9.814 -1.490 1.00 77.75 184 ASN A O 1
ATOM 1377 N N . ILE A 1 185 ? -0.628 -10.708 -2.655 1.00 83.25 185 ILE A N 1
ATOM 1378 C CA . ILE A 1 185 ? -0.480 -11.874 -1.770 1.00 83.25 185 ILE A CA 1
ATOM 1379 C C . ILE A 1 185 ? -0.015 -11.422 -0.382 1.00 83.25 185 ILE A C 1
ATOM 1381 O O . ILE A 1 185 ? -0.591 -11.817 0.633 1.00 83.25 185 ILE A O 1
ATOM 1385 N N . TRP A 1 186 ? 0.996 -10.557 -0.328 1.00 87.12 186 TRP A N 1
ATOM 1386 C CA . TRP A 1 186 ? 1.548 -10.057 0.924 1.00 87.12 186 TRP A CA 1
ATOM 1387 C C . TRP A 1 186 ? 0.552 -9.184 1.686 1.00 87.12 186 TRP A C 1
ATOM 1389 O O . TRP A 1 186 ? 0.419 -9.330 2.897 1.00 87.12 186 TRP A O 1
ATOM 1399 N N . MET A 1 187 ? -0.230 -8.351 0.995 1.00 81.00 187 MET A N 1
ATOM 1400 C CA . MET A 1 187 ? -1.321 -7.579 1.593 1.00 81.00 187 MET A CA 1
ATOM 1401 C C . MET A 1 187 ? -2.341 -8.498 2.269 1.00 81.00 187 MET A C 1
ATOM 1403 O O . MET A 1 187 ? -2.760 -8.225 3.393 1.00 81.00 187 MET A O 1
ATOM 1407 N N . ALA A 1 188 ? -2.713 -9.615 1.638 1.00 78.31 188 ALA A N 1
ATOM 1408 C CA . ALA A 1 188 ? -3.603 -10.588 2.267 1.00 78.31 188 ALA A CA 1
ATOM 1409 C C . ALA A 1 188 ? -2.989 -11.171 3.554 1.00 78.31 188 ALA A C 1
ATOM 1411 O O . ALA A 1 188 ? -3.667 -11.231 4.581 1.00 78.31 188 ALA A O 1
ATOM 1412 N N . VAL A 1 189 ? -1.699 -11.529 3.532 1.00 86.56 189 VAL A N 1
ATOM 1413 C CA . VAL A 1 189 ? -0.971 -12.009 4.721 1.00 86.56 189 VAL A CA 1
ATOM 1414 C C . VAL A 1 189 ? -0.945 -10.945 5.824 1.00 86.56 189 VAL A C 1
ATOM 1416 O O . VAL A 1 189 ? -1.319 -11.239 6.961 1.00 86.56 189 VAL A O 1
ATOM 1419 N N . LEU A 1 190 ? -0.581 -9.702 5.500 1.00 86.62 190 LEU A N 1
ATOM 1420 C CA . LEU A 1 190 ? -0.537 -8.591 6.452 1.00 86.62 190 LEU A CA 1
ATOM 1421 C C . LEU A 1 190 ? -1.910 -8.306 7.066 1.00 86.62 190 LEU A C 1
ATOM 1423 O O . LEU A 1 190 ? -2.004 -8.102 8.273 1.00 86.62 190 LEU A O 1
ATOM 1427 N N . LEU A 1 191 ? -2.983 -8.338 6.274 1.00 80.31 191 LEU A N 1
ATOM 1428 C CA . LEU A 1 191 ? -4.344 -8.130 6.774 1.00 80.31 191 LEU A CA 1
ATOM 1429 C C . LEU A 1 191 ? -4.789 -9.268 7.699 1.00 80.31 191 LEU A C 1
ATOM 1431 O O . LEU A 1 191 ? -5.417 -9.009 8.729 1.00 80.31 191 LEU A O 1
ATOM 1435 N N . LEU A 1 192 ? -4.417 -10.515 7.395 1.00 79.25 192 LEU A N 1
ATOM 1436 C CA . LEU A 1 192 ? -4.645 -11.651 8.290 1.00 79.25 192 LEU A CA 1
ATOM 1437 C C . LEU A 1 192 ? -3.851 -11.518 9.597 1.00 79.25 192 LEU A C 1
ATOM 1439 O O . LEU A 1 192 ? -4.387 -11.817 10.668 1.00 79.25 192 LEU A O 1
ATOM 1443 N N . MET A 1 193 ? -2.601 -11.053 9.541 1.00 85.69 193 MET A N 1
ATOM 1444 C CA . MET A 1 193 ? -1.791 -10.787 10.735 1.00 85.69 193 MET A CA 1
ATOM 1445 C C . MET A 1 193 ? -2.377 -9.641 11.564 1.00 85.69 193 MET A C 1
ATOM 1447 O O . MET A 1 193 ? -2.580 -9.803 12.764 1.00 85.69 193 MET A O 1
ATOM 1451 N N . ALA A 1 194 ? -2.742 -8.525 10.931 1.00 84.56 194 ALA A N 1
ATOM 1452 C CA . ALA A 1 194 ? -3.351 -7.370 11.586 1.00 84.56 194 ALA A CA 1
ATOM 1453 C C . ALA A 1 194 ? -4.686 -7.730 12.258 1.00 84.56 194 ALA A C 1
ATOM 1455 O O . ALA A 1 194 ? -4.940 -7.338 13.400 1.00 84.56 194 ALA A O 1
ATOM 1456 N N . ALA A 1 195 ? -5.520 -8.547 11.609 1.00 79.62 195 ALA A N 1
ATOM 1457 C CA . ALA A 1 195 ? -6.758 -9.054 12.203 1.00 79.62 195 ALA A CA 1
ATOM 1458 C C . ALA A 1 195 ? -6.507 -9.921 13.454 1.00 79.62 195 ALA A C 1
ATOM 1460 O O . ALA A 1 195 ? -7.356 -9.982 14.343 1.00 79.62 195 ALA A O 1
ATOM 1461 N N . ASN A 1 196 ? -5.335 -10.556 13.548 1.00 84.81 196 ASN A N 1
ATOM 1462 C CA . ASN A 1 196 ? -4.930 -11.417 14.660 1.00 84.81 196 ASN A CA 1
ATOM 1463 C C . ASN A 1 196 ? -3.868 -10.783 15.584 1.00 84.81 196 ASN A C 1
ATOM 1465 O O . ASN A 1 196 ? -3.308 -11.503 16.414 1.00 84.81 196 ASN A O 1
ATOM 1469 N N . HIS A 1 197 ? -3.621 -9.466 15.485 1.00 85.50 197 HIS A N 1
ATOM 1470 C CA . HIS A 1 197 ? -2.513 -8.778 16.170 1.00 85.50 197 HIS A CA 1
ATOM 1471 C C . HIS A 1 197 ? -2.426 -9.107 17.663 1.00 85.50 197 HIS A C 1
ATOM 1473 O O . HIS A 1 197 ? -1.368 -9.510 18.114 1.00 85.50 197 HIS A O 1
ATOM 1479 N N . LYS A 1 198 ? -3.548 -9.133 18.398 1.00 87.19 198 LYS A N 1
ATOM 1480 C CA . LYS A 1 198 ? -3.567 -9.445 19.843 1.00 87.19 198 LYS A CA 1
ATOM 1481 C C . LYS A 1 198 ? -2.846 -10.743 20.224 1.00 87.19 198 LYS A C 1
ATOM 1483 O O . LYS A 1 198 ? -2.241 -10.821 21.287 1.00 87.19 198 LYS A O 1
ATOM 1488 N N . LYS A 1 199 ? -2.942 -11.785 19.387 1.00 89.06 199 LYS A N 1
ATOM 1489 C CA . LYS A 1 199 ? -2.242 -13.058 19.629 1.00 89.06 199 LYS A CA 1
ATOM 1490 C C . LYS A 1 199 ? -0.745 -12.931 19.368 1.00 89.06 199 LYS A C 1
ATOM 1492 O O . LYS A 1 199 ? 0.042 -13.527 20.092 1.00 89.06 199 LYS A O 1
ATOM 1497 N N . ILE A 1 200 ? -0.381 -12.186 18.328 1.00 89.44 200 ILE A N 1
ATOM 1498 C CA . ILE A 1 200 ? 1.008 -11.929 17.944 1.00 89.44 200 ILE A CA 1
ATOM 1499 C C . ILE A 1 200 ? 1.671 -11.075 19.027 1.00 89.44 200 ILE A C 1
ATOM 1501 O O . ILE A 1 200 ? 2.690 -11.488 19.564 1.00 89.44 200 ILE A O 1
ATOM 1505 N N . ASP A 1 201 ? 1.028 -9.978 19.428 1.00 89.88 201 ASP A N 1
ATOM 1506 C CA . ASP A 1 201 ? 1.505 -9.051 20.456 1.00 89.88 201 ASP A CA 1
ATOM 1507 C C . ASP A 1 201 ? 1.770 -9.775 21.785 1.00 89.88 201 ASP A C 1
ATOM 1509 O O . ASP A 1 201 ? 2.815 -9.580 22.405 1.00 89.88 201 ASP A O 1
ATOM 1513 N N . ALA A 1 202 ? 0.863 -10.673 22.192 1.00 89.31 202 ALA A N 1
ATOM 1514 C CA . ALA A 1 202 ? 1.032 -11.492 23.392 1.00 89.31 202 ALA A CA 1
ATOM 1515 C C . ALA A 1 202 ? 2.188 -12.500 23.270 1.00 89.31 202 ALA A C 1
ATOM 1517 O O . ALA A 1 202 ? 2.910 -12.716 24.240 1.00 89.31 202 ALA A O 1
ATOM 1518 N N . ALA A 1 203 ? 2.378 -13.108 22.094 1.00 91.94 203 ALA A N 1
ATOM 1519 C CA . ALA A 1 203 ? 3.467 -14.054 21.853 1.00 91.94 203 ALA A CA 1
ATOM 1520 C C . ALA A 1 203 ? 4.844 -13.370 21.807 1.00 91.94 203 ALA A C 1
ATOM 1522 O O . ALA A 1 203 ? 5.834 -13.964 22.227 1.00 91.94 203 ALA A O 1
ATOM 1523 N N . THR A 1 204 ? 4.914 -12.130 21.317 1.00 90.12 204 THR A N 1
ATOM 1524 C CA . THR A 1 204 ? 6.160 -11.352 21.230 1.00 90.12 204 THR A CA 1
ATOM 1525 C C . THR A 1 204 ? 6.425 -10.486 22.462 1.00 90.12 204 THR A C 1
ATOM 1527 O O . THR A 1 204 ? 7.498 -9.898 22.558 1.00 90.12 204 THR A O 1
ATOM 1530 N N . GLY A 1 205 ? 5.461 -10.365 23.382 1.00 87.38 205 GLY A N 1
ATOM 1531 C CA . GLY A 1 205 ? 5.546 -9.467 24.539 1.00 87.38 205 GLY A CA 1
ATOM 1532 C C . GLY A 1 205 ? 5.554 -7.982 24.155 1.00 87.38 205 GLY A C 1
ATOM 1533 O O . GLY A 1 205 ? 6.210 -7.181 24.818 1.00 87.38 205 GLY A O 1
ATOM 1534 N N . ALA A 1 206 ? 4.879 -7.614 23.061 1.00 85.75 206 ALA A N 1
ATOM 1535 C CA . ALA A 1 206 ? 4.887 -6.246 22.549 1.00 85.75 206 ALA A CA 1
ATOM 1536 C C . ALA A 1 206 ? 4.039 -5.307 23.426 1.00 85.75 206 ALA A C 1
ATOM 1538 O O . ALA A 1 206 ? 2.884 -5.596 23.732 1.00 85.75 206 ALA A O 1
ATOM 1539 N N . ASP A 1 207 ? 4.595 -4.148 23.790 1.00 84.00 207 ASP A N 1
ATOM 1540 C CA . ASP A 1 207 ? 3.851 -3.078 24.462 1.00 84.00 207 ASP A CA 1
ATOM 1541 C C . ASP A 1 207 ? 3.064 -2.247 23.438 1.00 84.00 207 ASP A C 1
ATOM 1543 O O . ASP A 1 207 ? 3.621 -1.402 22.731 1.00 84.00 207 ASP A O 1
ATOM 1547 N N . THR A 1 208 ? 1.752 -2.480 23.378 1.00 84.25 208 THR A N 1
ATOM 1548 C CA . THR A 1 208 ? 0.829 -1.819 22.444 1.00 84.25 208 THR A CA 1
ATOM 1549 C C . THR A 1 208 ? 0.033 -0.670 23.065 1.00 84.25 208 THR A C 1
ATOM 1551 O O . THR A 1 208 ? -0.879 -0.163 22.411 1.00 84.25 208 THR A O 1
ATOM 1554 N N . SER A 1 209 ? 0.345 -0.245 24.296 1.00 82.19 209 SER A N 1
ATOM 1555 C CA . SER A 1 209 ? -0.402 0.797 25.030 1.00 82.19 209 SER A CA 1
ATOM 1556 C C . SER A 1 209 ? -0.610 2.074 24.204 1.00 82.19 209 SER A C 1
ATOM 1558 O O . SER A 1 209 ? -1.740 2.461 23.920 1.00 82.19 209 SER A O 1
ATOM 1560 N N . ALA A 1 210 ? 0.480 2.647 23.693 1.00 76.31 210 ALA A N 1
ATOM 1561 C CA . ALA A 1 210 ? 0.443 3.865 22.882 1.00 76.31 210 ALA A CA 1
ATOM 1562 C C . ALA A 1 210 ? -0.339 3.702 21.558 1.00 76.31 210 ALA A C 1
ATOM 1564 O O . ALA A 1 210 ? -0.903 4.664 21.039 1.00 76.31 210 ALA A O 1
ATOM 1565 N N . ILE A 1 211 ? -0.394 2.483 21.007 1.00 78.50 211 ILE A N 1
ATOM 1566 C CA . ILE A 1 211 ? -1.156 2.176 19.786 1.00 78.50 211 ILE A CA 1
ATOM 1567 C C . ILE A 1 211 ? -2.653 2.043 20.105 1.00 78.50 211 ILE A C 1
ATOM 1569 O O . ILE A 1 211 ? -3.489 2.494 19.322 1.00 78.50 211 ILE A O 1
ATOM 1573 N N . GLU A 1 212 ? -3.009 1.429 21.235 1.00 80.44 212 GLU A N 1
ATOM 1574 C CA . GLU A 1 212 ? -4.394 1.338 21.721 1.00 80.44 212 GLU A CA 1
ATOM 1575 C C . GLU A 1 212 ? -4.969 2.726 22.039 1.00 80.44 212 GLU A C 1
ATOM 1577 O O . GLU A 1 212 ? -6.092 3.029 21.627 1.00 80.44 212 GLU A O 1
ATOM 1582 N N . ASP A 1 213 ? -4.186 3.601 22.671 1.00 76.56 213 ASP A N 1
ATOM 1583 C CA . ASP A 1 213 ? -4.593 4.983 22.948 1.00 76.56 213 ASP A CA 1
ATOM 1584 C C . ASP A 1 213 ? -4.890 5.745 21.649 1.00 76.56 213 ASP A C 1
ATOM 1586 O O . ASP A 1 213 ? -5.957 6.350 21.507 1.00 76.56 213 ASP A O 1
ATOM 1590 N N . LEU A 1 214 ? -4.014 5.621 20.646 1.00 71.81 214 LEU A N 1
ATOM 1591 C CA . LEU A 1 214 ? -4.235 6.197 19.318 1.00 71.81 214 LEU A CA 1
ATOM 1592 C C . LEU A 1 214 ? -5.489 5.623 18.638 1.00 71.81 214 LEU A C 1
ATOM 1594 O O . LEU A 1 214 ? -6.289 6.371 18.074 1.00 71.81 214 LEU A O 1
ATOM 1598 N N . LYS A 1 215 ? -5.702 4.302 18.702 1.00 72.31 215 LYS A N 1
ATOM 1599 C CA . LYS A 1 215 ? -6.907 3.658 18.147 1.00 72.31 215 LYS A CA 1
ATOM 1600 C C . LYS A 1 215 ? -8.185 4.190 18.789 1.00 72.31 215 LYS A C 1
ATOM 1602 O O . LYS A 1 215 ? -9.197 4.303 18.101 1.00 72.31 215 LYS A O 1
ATOM 1607 N N . ASN A 1 216 ? -8.167 4.489 20.085 1.00 70.69 216 ASN A N 1
ATOM 1608 C CA . ASN A 1 216 ? -9.338 5.012 20.784 1.00 70.69 216 ASN A CA 1
ATOM 1609 C C . ASN A 1 216 ? -9.645 6.467 20.410 1.00 70.69 216 ASN A C 1
ATOM 1611 O O . ASN A 1 216 ? -10.820 6.813 20.345 1.00 70.69 216 ASN A O 1
ATOM 1615 N N . VAL A 1 217 ? -8.632 7.272 20.077 1.00 66.94 217 VAL A N 1
ATOM 1616 C CA . VAL A 1 217 ? -8.818 8.616 19.495 1.00 66.94 217 VAL A CA 1
ATOM 1617 C C . VAL A 1 217 ? -9.396 8.539 18.075 1.00 66.94 217 VAL A C 1
ATOM 1619 O O . VAL A 1 217 ? -10.252 9.337 17.708 1.00 66.94 217 VAL A O 1
ATOM 1622 N N . LEU A 1 218 ? -8.963 7.551 17.283 1.00 60.53 218 LEU A N 1
ATOM 1623 C CA . LEU A 1 218 ? -9.426 7.337 15.905 1.00 60.53 218 LEU A CA 1
ATOM 1624 C C . LEU A 1 218 ? -10.803 6.666 15.801 1.00 60.53 218 LEU A C 1
ATOM 1626 O O . LEU A 1 218 ? -11.415 6.687 14.729 1.00 60.53 218 LEU A O 1
ATOM 1630 N N . LYS A 1 219 ? -11.309 6.051 16.879 1.00 51.97 219 LYS A N 1
ATOM 1631 C CA . LYS A 1 219 ? -12.701 5.596 16.909 1.00 51.97 219 LYS A CA 1
ATOM 1632 C C . LYS A 1 219 ? -13.583 6.838 16.788 1.00 51.97 219 LYS A C 1
ATOM 1634 O O . LYS A 1 219 ? -13.447 7.746 17.604 1.00 51.97 219 LYS A O 1
ATOM 1639 N N . PRO A 1 220 ? -14.484 6.898 15.794 1.00 46.97 220 PRO A N 1
ATOM 1640 C CA . PRO A 1 220 ? -15.314 8.073 15.611 1.00 46.97 220 PRO A CA 1
ATOM 1641 C C . PRO A 1 220 ? -16.092 8.346 16.899 1.00 46.97 220 PRO A C 1
ATOM 1643 O O . PRO A 1 220 ? -16.713 7.440 17.463 1.00 46.97 220 PRO A O 1
ATOM 1646 N N . ILE A 1 221 ? -16.066 9.602 17.341 1.00 44.19 221 ILE A N 1
ATOM 1647 C CA . ILE A 1 221 ? -16.966 10.139 18.362 1.00 44.19 221 ILE A CA 1
ATOM 1648 C C . ILE A 1 221 ? -18.387 10.143 17.761 1.00 44.19 221 ILE A C 1
ATOM 1650 O O . ILE A 1 221 ? -18.887 11.171 17.323 1.00 44.19 221 ILE A O 1
ATOM 1654 N N . THR A 1 222 ? -19.020 8.969 17.704 1.00 37.62 222 THR A N 1
ATOM 1655 C CA . THR A 1 222 ? -20.472 8.751 17.540 1.00 37.62 222 THR A CA 1
ATOM 1656 C C . THR A 1 222 ? -21.104 9.414 16.271 1.00 37.62 222 THR A C 1
ATOM 1658 O O . THR A 1 222 ? -20.387 9.816 15.361 1.00 37.62 222 THR A O 1
ATOM 1661 N N . PRO A 1 223 ? -22.435 9.369 16.042 1.00 36.94 223 PRO A N 1
ATOM 1662 C CA . PRO A 1 223 ? -23.094 8.979 14.785 1.00 36.94 223 PRO A CA 1
ATOM 1663 C C . PRO A 1 223 ? -23.234 10.095 13.717 1.00 36.94 223 PRO A C 1
ATOM 1665 O O . PRO A 1 223 ? -24.173 10.090 12.921 1.00 36.94 223 PRO A O 1
ATOM 1668 N N . SER A 1 224 ? -22.335 11.076 13.680 1.00 35.22 224 SER A N 1
ATOM 1669 C CA . SER A 1 224 ? -22.462 12.289 12.851 1.00 35.22 224 SER A CA 1
ATOM 1670 C C . SER A 1 224 ? -21.938 12.147 11.412 1.00 35.22 224 SER A C 1
ATOM 1672 O O . SER A 1 224 ? -22.390 12.876 10.531 1.00 35.22 224 SER A O 1
ATOM 1674 N N . MET A 1 225 ? -21.078 11.165 11.107 1.00 37.78 225 MET A N 1
ATOM 1675 C CA . MET A 1 225 ? -20.655 10.902 9.715 1.00 37.78 225 MET A CA 1
ATOM 1676 C C . MET A 1 225 ? -21.768 10.321 8.834 1.00 37.78 225 MET A C 1
ATOM 1678 O O . MET A 1 225 ? -21.755 10.533 7.623 1.00 37.78 225 MET A O 1
ATOM 1682 N N . HIS A 1 226 ? -22.764 9.642 9.417 1.00 39.94 226 HIS A N 1
ATOM 1683 C CA . HIS A 1 226 ? -23.946 9.223 8.660 1.00 39.94 226 HIS A CA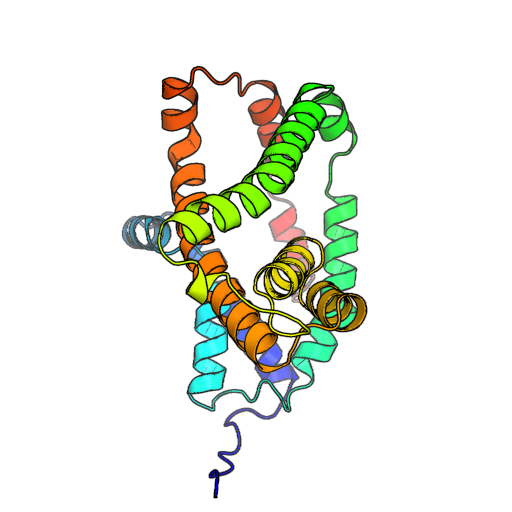 1
ATOM 1684 C C . HIS A 1 226 ? -24.739 10.430 8.147 1.00 39.94 226 HIS A C 1
ATOM 1686 O O . HIS A 1 226 ? -25.260 10.379 7.039 1.00 39.94 226 HIS A O 1
ATOM 1692 N N . VAL A 1 227 ? -24.768 11.533 8.902 1.00 38.72 227 VAL A N 1
ATOM 1693 C CA . VAL A 1 227 ? -25.467 12.768 8.518 1.00 38.72 227 VAL A CA 1
ATOM 1694 C C . VAL A 1 227 ? -24.734 13.493 7.384 1.00 38.72 227 VAL A C 1
ATOM 1696 O O . VAL A 1 227 ? -25.382 13.997 6.473 1.00 38.72 227 VAL A O 1
ATOM 1699 N N . PHE A 1 228 ? -23.397 13.475 7.364 1.00 35.28 228 PHE A N 1
ATOM 1700 C CA . PHE A 1 228 ? -22.617 14.114 6.294 1.00 35.28 228 PHE A CA 1
ATOM 1701 C C . PHE A 1 228 ? -22.686 13.348 4.957 1.00 35.28 228 PHE A C 1
ATOM 1703 O O . PHE A 1 228 ? -22.747 13.961 3.892 1.00 35.28 228 PHE A O 1
ATOM 1710 N N . LEU A 1 229 ? -22.756 12.011 5.009 1.00 35.03 229 LEU A N 1
ATOM 1711 C CA . LEU A 1 229 ? -22.994 11.163 3.831 1.00 35.03 229 LEU A CA 1
ATOM 1712 C C . LEU A 1 229 ? -24.454 11.200 3.338 1.00 35.03 229 LEU A C 1
ATOM 1714 O O . LEU A 1 229 ? -24.694 10.973 2.158 1.00 35.03 229 LEU A O 1
ATOM 1718 N N . LEU A 1 230 ? -25.425 11.492 4.213 1.00 36.34 230 LEU A N 1
ATOM 1719 C CA . LEU A 1 230 ? -26.833 11.680 3.833 1.00 36.34 230 LEU A CA 1
ATOM 1720 C C . LEU A 1 230 ? -27.101 13.067 3.224 1.00 36.34 230 LEU A C 1
ATOM 1722 O O . LEU A 1 230 ? -27.911 13.166 2.311 1.00 36.34 230 LEU A O 1
ATOM 1726 N N . LEU A 1 231 ? -26.404 14.117 3.674 1.00 33.69 231 LEU A N 1
ATOM 1727 C CA . LEU A 1 231 ? -26.569 15.490 3.167 1.00 33.69 231 LEU A CA 1
ATOM 1728 C C . LEU A 1 231 ? -25.893 15.754 1.812 1.00 33.69 231 LEU A C 1
ATOM 1730 O O . LEU A 1 231 ? -26.149 16.784 1.202 1.00 33.69 231 LEU A O 1
ATOM 1734 N N . THR A 1 232 ? -25.033 14.852 1.336 1.00 32.59 232 THR A N 1
ATOM 1735 C CA . THR A 1 232 ? -24.351 14.978 0.033 1.00 32.59 232 THR A CA 1
ATOM 1736 C C . THR A 1 232 ? -25.025 14.177 -1.092 1.00 32.59 232 THR A C 1
ATOM 1738 O O . THR A 1 232 ? -24.550 14.211 -2.224 1.00 32.59 232 THR A O 1
ATOM 1741 N N . ILE A 1 233 ? -26.143 13.488 -0.809 1.00 32.84 233 ILE A N 1
ATOM 1742 C CA . ILE A 1 233 ? -26.946 12.718 -1.789 1.00 32.84 233 ILE A CA 1
ATOM 1743 C C . ILE A 1 233 ? -28.420 13.200 -1.813 1.00 32.84 233 ILE A C 1
ATOM 1745 O O . ILE A 1 233 ? -29.343 12.451 -2.123 1.00 32.84 233 ILE A O 1
ATOM 1749 N N . THR A 1 234 ? -28.658 14.473 -1.517 1.00 36.59 234 THR A N 1
ATOM 1750 C CA . THR A 1 234 ? -29.899 15.195 -1.865 1.00 36.59 234 THR A CA 1
ATOM 1751 C C . THR A 1 234 ? -29.520 16.477 -2.566 1.00 36.59 234 THR A C 1
ATOM 1753 O O . THR A 1 234 ? -30.137 16.773 -3.609 1.00 36.59 234 THR A O 1
#